Protein AF-A0A1E7EJF0-F1 (afdb_monomer)

Foldseek 3Di:
DCVQLVDDDPVRDDPVVQVLLDCLLCLPPVRVQVSVVVLLVVLVCVVPGDDDVVVVVVVCCQVVCVVVQQPPPPPPDDDDPDPDPDPPPRPNDQDLKFDSFKKAFPLQQQWAQPVVVVPPCPPPDDDPVVVVVVVVVVVDRPIDGHDDPSSVVSNVVSVVQPDPCRLVQMGGSVNVDDVVVVVCVVDVPDDQDHRPRRRRTGIHRRTNGPSGRRVSRVVSNVVSVVVVVVVLVVVLVVLLVLVVVPDPPPPPPPPPDDDDDDDDDDPPPPDSDDDDDDDDDDDDDPCSVVVVVVVVVSVVSSLVSNVVSVVVVVVVVVVVPPVDDDDDPPPPPVVVVVVVVSVVVVVVVSD

Mean predicted aligned error: 11.64 Å

Radius of gyration: 29.18 Å; Cα contacts (8 Å, |Δi|>4): 266; chains: 1; bounding box: 77×45×100 Å

Secondary structure (DSSP, 8-state):
-GGGGTPPPTTTS-HHHHHHTSTHHHHSTTTHHHHHHHHHHHHHHHHHSPPPHHHHHHHHHHHTTSSGGGGTTTTS-----------S--TT---SS--TTEEEE-GGGGEEESGGGT-----S---THHHHHHHHHGGG--EEEPPSHHHHHHHHHHHHH--GGGGT-EEETTTTSSHHHHHHTT-S-PPPPB-TTTSSSBEEESSPPTT---HHHHHHHHHHHHHHHHHHHHHHHHHHHHHHTTS-------------------------------------STTHHHHHHHHHHHHHHHHHHHHHHHHHHHHHHHHHSTTS-S----THHHHHHHHHHHHHHHHHHH-

pLDDT: mean 74.53, std 16.89, range [28.86, 96.25]

Structure (mmCIF, N/CA/C/O backbone):
data_AF-A0A1E7EJF0-F1
#
_entry.id   AF-A0A1E7EJF0-F1
#
loop_
_atom_site.group_PDB
_atom_site.id
_atom_site.type_symbol
_atom_site.label_atom_id
_atom_site.label_alt_id
_atom_site.label_comp_id
_atom_site.label_asym_id
_atom_site.label_entity_id
_atom_site.label_seq_id
_atom_site.pdbx_PDB_ins_code
_atom_site.Cartn_x
_atom_site.Cartn_y
_atom_site.Cartn_z
_atom_site.occupancy
_atom_site.B_iso_or_equiv
_atom_site.auth_seq_id
_atom_site.auth_comp_id
_atom_site.auth_asym_id
_atom_site.auth_atom_id
_atom_site.pdbx_PDB_model_num
ATOM 1 N N . MET A 1 1 ? -7.183 -13.622 5.857 1.00 72.12 1 MET A N 1
ATOM 2 C CA . MET A 1 1 ? -8.247 -13.196 4.932 1.00 72.12 1 MET A CA 1
ATOM 3 C C . MET A 1 1 ? -8.033 -13.796 3.552 1.00 72.12 1 MET A C 1
ATOM 5 O O . MET A 1 1 ? -8.558 -14.864 3.297 1.00 72.12 1 MET A O 1
ATOM 9 N N . SER A 1 2 ? -7.203 -13.209 2.684 1.00 84.06 2 SER A N 1
ATOM 10 C CA . SER A 1 2 ? -7.161 -13.597 1.262 1.00 84.06 2 SER A CA 1
ATOM 11 C C . SER A 1 2 ? -6.748 -15.051 0.972 1.00 84.06 2 SER A C 1
ATOM 13 O O . SER A 1 2 ? -7.079 -15.559 -0.094 1.00 84.06 2 SER A O 1
ATOM 15 N N . ALA A 1 3 ? -6.095 -15.741 1.914 1.00 86.12 3 ALA A N 1
ATOM 16 C CA . ALA A 1 3 ? -5.771 -17.165 1.792 1.00 86.12 3 ALA A CA 1
ATOM 17 C C . ALA A 1 3 ? -7.002 -18.060 1.571 1.00 86.12 3 ALA A C 1
ATOM 19 O O . ALA A 1 3 ? -6.953 -18.982 0.761 1.00 86.12 3 ALA A O 1
ATOM 20 N N . ASP A 1 4 ? -8.135 -17.732 2.199 1.00 86.25 4 ASP A N 1
ATOM 21 C CA . ASP A 1 4 ? -9.389 -18.484 2.044 1.00 86.25 4 ASP A CA 1
ATOM 22 C C . ASP A 1 4 ? -10.041 -18.259 0.671 1.00 86.25 4 ASP A C 1
ATOM 24 O O . ASP A 1 4 ? -10.908 -19.020 0.245 1.00 86.25 4 ASP A O 1
ATOM 28 N N . SER A 1 5 ? -9.597 -17.227 -0.052 1.00 88.62 5 SER A N 1
ATOM 29 C CA . SER A 1 5 ? -9.894 -17.020 -1.471 1.00 88.62 5 SER A CA 1
ATOM 30 C C . SER A 1 5 ? -8.924 -17.773 -2.393 1.00 88.62 5 SER A C 1
ATOM 32 O O . SER A 1 5 ? -8.866 -17.479 -3.581 1.00 88.62 5 SER A O 1
ATOM 34 N N . ALA A 1 6 ? -8.156 -18.730 -1.862 1.00 91.75 6 ALA A N 1
ATOM 35 C CA . ALA A 1 6 ? -7.106 -19.470 -2.563 1.00 91.75 6 ALA A CA 1
ATOM 36 C C . ALA A 1 6 ? -5.931 -18.607 -3.067 1.00 91.75 6 ALA A C 1
ATOM 38 O O . ALA A 1 6 ? -5.157 -19.048 -3.918 1.00 91.75 6 ALA A O 1
ATOM 39 N N . LEU A 1 7 ? -5.749 -17.394 -2.529 1.00 88.69 7 LEU A N 1
ATOM 40 C CA . LEU A 1 7 ? -4.547 -16.601 -2.788 1.00 88.69 7 LEU A CA 1
ATOM 41 C C . LEU A 1 7 ? -3.412 -17.084 -1.893 1.00 88.69 7 LEU A C 1
ATOM 43 O O . LEU A 1 7 ? -3.571 -17.200 -0.681 1.00 88.69 7 LEU A O 1
ATOM 47 N N . GLN A 1 8 ? -2.238 -17.326 -2.467 1.00 90.31 8 GLN A N 1
ATOM 48 C CA . GLN A 1 8 ? -1.077 -17.694 -1.663 1.00 90.31 8 GLN A CA 1
ATOM 49 C C . GLN A 1 8 ? -0.655 -16.508 -0.780 1.00 90.31 8 GLN A C 1
ATOM 51 O O . GLN A 1 8 ? -0.687 -15.349 -1.204 1.00 90.31 8 GLN A O 1
ATOM 56 N N . THR A 1 9 ? -0.256 -16.792 0.458 1.00 88.31 9 THR A N 1
ATOM 57 C CA . THR A 1 9 ? 0.353 -15.790 1.341 1.00 88.31 9 THR A CA 1
ATOM 58 C C . THR A 1 9 ? 1.820 -15.596 0.982 1.00 88.31 9 THR A C 1
ATOM 60 O O . THR A 1 9 ? 2.423 -16.468 0.352 1.00 88.31 9 THR A O 1
ATOM 63 N N . TYR A 1 10 ? 2.419 -14.490 1.434 1.00 88.31 10 TYR A N 1
ATOM 64 C CA . TYR A 1 10 ? 3.839 -14.194 1.222 1.00 88.31 10 TYR A CA 1
ATOM 65 C C . TYR A 1 10 ? 4.764 -15.375 1.570 1.00 88.31 10 TYR A C 1
ATOM 67 O O . TYR A 1 10 ? 5.719 -15.666 0.856 1.00 88.31 10 TYR A O 1
ATOM 75 N N . GLU A 1 11 ? 4.459 -16.092 2.650 1.00 86.62 11 GLU A N 1
ATOM 76 C CA . GLU A 1 11 ? 5.238 -17.230 3.141 1.00 86.62 11 GLU A CA 1
ATOM 77 C C . GLU A 1 11 ? 5.169 -18.449 2.219 1.00 86.62 11 GLU A C 1
ATOM 79 O O . GLU A 1 11 ? 6.121 -19.223 2.149 1.00 86.62 11 GLU A O 1
ATOM 84 N N . THR A 1 12 ? 4.038 -18.621 1.538 1.00 91.06 12 THR A N 1
ATOM 85 C CA . THR A 1 12 ? 3.765 -19.757 0.642 1.00 91.06 12 THR A CA 1
ATOM 86 C C . THR A 1 12 ? 4.050 -19.444 -0.826 1.00 91.06 12 THR A C 1
ATOM 88 O O . THR A 1 12 ? 4.007 -20.338 -1.670 1.00 91.06 12 THR A O 1
ATOM 91 N N . MET A 1 13 ? 4.329 -18.177 -1.135 1.00 92.81 13 MET A N 1
ATOM 92 C CA . MET A 1 13 ? 4.691 -17.720 -2.467 1.00 92.81 13 MET A CA 1
ATOM 93 C C . MET A 1 13 ? 6.097 -18.191 -2.861 1.00 92.81 13 MET A C 1
ATOM 95 O O . MET A 1 13 ? 6.963 -18.450 -2.022 1.00 92.81 13 MET A O 1
ATOM 99 N N . SER A 1 14 ? 6.320 -18.294 -4.171 1.00 96.06 14 SER A N 1
ATOM 100 C CA . SER A 1 14 ? 7.607 -18.709 -4.740 1.00 96.06 14 SER A CA 1
ATOM 101 C C . SER A 1 14 ? 8.751 -17.747 -4.392 1.00 96.06 14 SER A C 1
ATOM 103 O O . SER A 1 14 ? 8.527 -16.573 -4.102 1.00 96.06 14 SER A O 1
ATOM 105 N N . GLU A 1 15 ? 10.000 -18.211 -4.492 1.00 96.25 15 GLU A N 1
ATOM 106 C CA . GLU A 1 15 ? 11.167 -17.337 -4.291 1.00 96.25 15 GLU A CA 1
ATOM 107 C C . GLU A 1 15 ? 11.206 -16.192 -5.312 1.00 96.25 15 GLU A C 1
ATOM 109 O O . GLU A 1 15 ? 11.519 -15.056 -4.961 1.00 96.25 15 GLU A O 1
ATOM 114 N N . LYS A 1 16 ? 10.732 -16.458 -6.539 1.00 96.00 16 LYS A N 1
ATOM 115 C CA . LYS A 1 16 ? 10.530 -15.435 -7.569 1.00 96.00 16 LYS A CA 1
ATOM 116 C C . LYS A 1 16 ? 9.646 -14.294 -7.064 1.00 96.00 16 LYS A C 1
ATOM 118 O O . LYS A 1 16 ? 9.985 -13.137 -7.260 1.00 96.00 16 LYS A O 1
ATOM 123 N N . TYR A 1 17 ? 8.552 -14.587 -6.359 1.00 95.44 17 TYR A N 1
ATOM 124 C CA . TYR A 1 17 ? 7.707 -13.535 -5.787 1.00 95.44 17 TYR A CA 1
ATOM 125 C C . TYR A 1 17 ? 8.497 -12.636 -4.827 1.00 95.44 17 TYR A C 1
ATOM 127 O O . TYR A 1 17 ? 8.413 -11.414 -4.913 1.00 95.44 17 TYR A O 1
ATOM 135 N N . LYS A 1 18 ? 9.306 -13.227 -3.943 1.00 94.31 18 LYS A N 1
ATOM 136 C CA . LYS A 1 18 ? 10.085 -12.474 -2.949 1.00 94.31 18 LYS A CA 1
ATOM 137 C C . LYS A 1 18 ? 11.143 -11.590 -3.601 1.00 94.31 18 LYS A C 1
ATOM 139 O O . LYS A 1 18 ? 11.300 -10.439 -3.202 1.00 94.31 18 LYS A O 1
ATOM 144 N N . GLU A 1 19 ? 11.814 -12.095 -4.633 1.00 95.56 19 GLU A N 1
ATOM 145 C CA . GLU A 1 19 ? 12.754 -11.304 -5.432 1.00 95.56 19 GLU A CA 1
ATOM 146 C C . GLU A 1 19 ? 12.065 -10.100 -6.094 1.00 95.56 19 GLU A C 1
ATOM 148 O O . GLU A 1 19 ? 12.622 -9.003 -6.129 1.00 95.56 19 GLU A O 1
ATOM 153 N N . TYR A 1 20 ? 10.834 -10.285 -6.572 1.00 95.94 20 TYR A N 1
ATOM 154 C CA . TYR A 1 20 ? 10.055 -9.272 -7.290 1.00 95.94 20 TYR A CA 1
ATOM 155 C C . TYR A 1 20 ? 9.316 -8.314 -6.353 1.00 95.94 20 TYR A C 1
ATOM 157 O O . TYR A 1 20 ? 8.818 -7.274 -6.784 1.00 95.94 20 TYR A O 1
ATOM 165 N N . CYS A 1 21 ? 9.328 -8.597 -5.052 1.00 95.44 21 CYS A N 1
ATOM 166 C CA . CYS A 1 21 ? 9.004 -7.629 -4.017 1.00 95.44 21 CYS A CA 1
ATOM 167 C C . CYS A 1 21 ? 10.136 -6.627 -3.754 1.00 95.44 21 CYS A C 1
ATOM 169 O O . CYS A 1 21 ? 10.043 -5.883 -2.788 1.00 95.44 21 CYS A O 1
ATOM 171 N N . ASN A 1 22 ? 11.190 -6.565 -4.573 1.00 94.00 22 ASN A N 1
ATOM 172 C CA . ASN A 1 22 ? 12.261 -5.578 -4.453 1.00 94.00 22 ASN A CA 1
ATOM 173 C C . ASN A 1 22 ? 12.259 -4.623 -5.667 1.00 94.00 22 ASN A C 1
ATOM 175 O O . ASN A 1 22 ? 12.409 -5.089 -6.800 1.00 94.00 22 ASN A O 1
ATOM 179 N N . PRO A 1 23 ? 12.164 -3.290 -5.475 1.00 92.81 23 PRO A N 1
ATOM 180 C CA . PRO A 1 23 ? 12.155 -2.329 -6.579 1.00 92.81 23 PRO A CA 1
ATOM 181 C C . PRO A 1 23 ? 13.451 -2.340 -7.404 1.00 92.81 23 PRO A C 1
ATOM 183 O O . PRO A 1 23 ? 13.455 -1.848 -8.528 1.00 92.81 23 PRO A O 1
ATOM 186 N N . MET A 1 24 ? 14.541 -2.933 -6.904 1.00 92.75 24 MET A N 1
ATOM 187 C CA . MET A 1 24 ? 15.778 -3.116 -7.672 1.00 92.75 24 MET A CA 1
ATOM 188 C C . MET A 1 24 ? 15.566 -3.905 -8.968 1.00 92.75 24 MET A C 1
ATOM 190 O O . MET A 1 24 ? 16.221 -3.597 -9.964 1.00 92.75 24 MET A O 1
ATOM 194 N N . LYS A 1 25 ? 14.627 -4.861 -8.984 1.00 95.00 25 LYS A N 1
ATOM 195 C CA . LYS A 1 25 ? 14.283 -5.646 -10.183 1.00 95.00 25 LYS A CA 1
ATOM 196 C C . LYS A 1 25 ? 13.687 -4.794 -11.305 1.00 95.00 25 LYS A C 1
ATOM 198 O O . LYS A 1 25 ? 13.864 -5.101 -12.475 1.00 95.00 25 LYS A O 1
ATOM 203 N N . LEU A 1 26 ? 13.050 -3.674 -10.964 1.00 94.31 26 LEU A N 1
ATOM 204 C CA . LEU A 1 26 ? 12.553 -2.710 -11.946 1.00 94.31 26 LEU A CA 1
ATOM 205 C C . LEU A 1 26 ? 13.672 -1.831 -12.532 1.00 94.31 26 LEU A C 1
ATOM 207 O O . LEU A 1 26 ? 13.522 -1.246 -13.599 1.00 94.31 26 LEU A O 1
ATOM 211 N N . ILE A 1 27 ? 14.797 -1.678 -11.840 1.00 91.88 27 ILE A N 1
ATOM 212 C CA . ILE A 1 27 ? 15.855 -0.751 -12.267 1.00 91.88 27 ILE A CA 1
ATOM 213 C C . ILE A 1 27 ? 16.784 -1.412 -13.288 1.00 91.88 27 ILE A C 1
ATOM 215 O O . ILE A 1 27 ? 17.300 -0.732 -14.177 1.00 91.88 27 ILE A O 1
ATOM 219 N N . GLY A 1 28 ? 16.964 -2.733 -13.201 1.00 89.12 28 GLY A N 1
ATOM 220 C CA . GLY A 1 28 ? 17.696 -3.513 -14.196 1.00 89.12 28 GLY A CA 1
ATOM 221 C C . GLY A 1 28 ? 16.998 -3.466 -15.555 1.00 89.12 28 GLY A C 1
ATOM 222 O O . GLY A 1 28 ? 15.872 -3.929 -15.683 1.00 89.12 28 GLY A O 1
ATOM 223 N N . VAL A 1 29 ? 17.660 -2.911 -16.577 1.00 84.69 29 VAL A N 1
ATOM 224 C CA . VAL A 1 29 ? 17.089 -2.766 -17.934 1.00 84.69 29 VAL A CA 1
ATOM 225 C C . VAL A 1 29 ? 16.642 -4.116 -18.499 1.00 84.69 29 VAL A C 1
ATOM 227 O O . VAL A 1 29 ? 15.570 -4.201 -19.087 1.00 84.69 29 VAL A O 1
ATOM 230 N N . ASP A 1 30 ? 17.418 -5.168 -18.244 1.00 88.94 30 ASP A N 1
ATOM 231 C CA . ASP A 1 30 ? 17.148 -6.511 -18.763 1.00 88.94 30 ASP A CA 1
ATOM 232 C C . ASP A 1 30 ? 15.995 -7.222 -18.024 1.00 88.94 30 ASP A C 1
ATOM 234 O O . ASP A 1 30 ? 15.362 -8.113 -18.584 1.00 88.94 30 ASP A O 1
ATOM 238 N N . GLU A 1 31 ? 15.682 -6.810 -16.788 1.00 92.75 31 GLU A N 1
ATOM 239 C CA . GLU A 1 31 ? 14.660 -7.436 -15.928 1.00 92.75 31 GLU A CA 1
ATOM 240 C C . GLU A 1 31 ? 13.340 -6.641 -15.878 1.00 92.75 31 GLU A C 1
ATOM 242 O O . GLU A 1 31 ? 12.321 -7.168 -15.434 1.00 92.75 31 GLU A O 1
ATOM 247 N N . GLN A 1 32 ? 13.322 -5.391 -16.364 1.00 93.25 32 GLN A N 1
ATOM 248 C CA . GLN A 1 32 ? 12.161 -4.483 -16.309 1.00 93.25 32 GLN A CA 1
ATOM 249 C C . GLN A 1 32 ? 10.874 -5.115 -16.815 1.00 93.25 32 GLN A C 1
ATOM 251 O O . GLN A 1 32 ? 9.811 -4.982 -16.209 1.00 93.25 32 GLN A O 1
ATOM 256 N N . LYS A 1 33 ? 10.990 -5.794 -17.947 1.00 92.62 33 LYS A N 1
ATOM 257 C CA . LYS A 1 33 ? 9.864 -6.426 -18.602 1.00 92.62 33 LYS A CA 1
ATOM 258 C C . LYS A 1 33 ? 9.346 -7.612 -17.796 1.00 92.62 33 LYS A C 1
ATOM 260 O O . LYS A 1 33 ? 8.158 -7.679 -17.510 1.00 92.62 33 LYS A O 1
ATOM 265 N N . GLU A 1 34 ? 10.239 -8.518 -17.400 1.00 94.62 34 GLU A N 1
ATOM 266 C CA . GLU A 1 34 ? 9.864 -9.686 -16.601 1.00 94.62 34 GLU A CA 1
ATOM 267 C C . GLU A 1 34 ? 9.202 -9.247 -15.288 1.00 94.62 34 GLU A C 1
ATOM 269 O O . GLU A 1 34 ? 8.202 -9.827 -14.866 1.00 94.62 34 GLU A O 1
ATOM 274 N N . PHE A 1 35 ? 9.714 -8.170 -14.684 1.00 95.62 35 PHE A N 1
ATOM 275 C CA . PHE A 1 35 ? 9.136 -7.531 -13.507 1.00 95.62 35 PHE A CA 1
ATOM 276 C C . PHE A 1 35 ? 7.705 -7.037 -13.733 1.00 95.62 35 PHE A C 1
ATOM 278 O O . PHE A 1 35 ? 6.829 -7.315 -12.911 1.00 95.62 35 PHE A O 1
ATOM 285 N N . GLN A 1 36 ? 7.453 -6.312 -14.823 1.00 94.19 36 GLN A N 1
ATOM 286 C CA . GLN A 1 36 ? 6.116 -5.806 -15.139 1.00 94.19 36 GLN A CA 1
ATOM 287 C C . GLN A 1 36 ? 5.133 -6.931 -15.457 1.00 94.19 36 GLN A C 1
ATOM 289 O O . GLN A 1 36 ? 4.039 -6.935 -14.893 1.00 94.19 36 GLN A O 1
ATOM 294 N N . ASP A 1 37 ? 5.541 -7.903 -16.274 1.00 93.38 37 ASP A N 1
ATOM 295 C CA . ASP A 1 37 ? 4.717 -9.065 -16.619 1.00 93.38 37 ASP A CA 1
ATOM 296 C C . ASP A 1 37 ? 4.304 -9.830 -15.360 1.00 93.38 37 ASP A C 1
ATOM 298 O O . ASP A 1 37 ? 3.125 -10.113 -15.153 1.00 93.38 37 ASP A O 1
ATOM 302 N N . PHE A 1 38 ? 5.264 -10.094 -14.468 1.00 95.31 38 PHE A N 1
ATOM 303 C CA . PHE A 1 38 ? 5.005 -10.770 -13.201 1.00 95.31 38 PHE A CA 1
ATOM 304 C C . PHE A 1 38 ? 3.935 -10.049 -12.373 1.00 95.31 38 PHE A C 1
ATOM 306 O O . PHE A 1 38 ? 2.990 -10.674 -11.886 1.00 95.31 38 PHE A O 1
ATOM 313 N N . TRP A 1 39 ? 4.073 -8.731 -12.205 1.00 95.31 39 TRP A N 1
ATOM 314 C CA . TRP A 1 39 ? 3.132 -7.949 -11.405 1.00 95.31 39 TRP A CA 1
ATOM 315 C C . TRP A 1 39 ? 1.773 -7.783 -12.082 1.00 95.31 39 TRP A C 1
ATOM 317 O O . TRP A 1 39 ? 0.761 -7.696 -11.387 1.00 95.31 39 TRP A O 1
ATOM 327 N N . TYR A 1 40 ? 1.726 -7.777 -13.411 1.00 92.88 40 TYR A N 1
ATOM 328 C CA . TYR A 1 40 ? 0.475 -7.757 -14.157 1.00 92.88 40 TYR A CA 1
ATOM 329 C C . TYR A 1 40 ? -0.283 -9.064 -14.009 1.00 92.88 40 TYR A C 1
ATOM 331 O O . TYR A 1 40 ? -1.445 -9.043 -13.610 1.00 92.88 40 TYR A O 1
ATOM 339 N N . ASP A 1 41 ? 0.381 -10.196 -14.239 1.00 92.38 41 ASP A N 1
ATOM 340 C CA . ASP A 1 41 ? -0.214 -11.516 -14.043 1.00 92.38 41 ASP A CA 1
ATOM 341 C C . ASP A 1 41 ? -0.714 -11.664 -12.604 1.00 92.38 41 ASP A C 1
ATOM 343 O O . ASP A 1 41 ? -1.829 -12.136 -12.365 1.00 92.38 41 ASP A O 1
ATOM 347 N N . PHE A 1 42 ? 0.071 -11.187 -11.632 1.00 93.62 42 PHE A N 1
ATOM 348 C CA . PHE A 1 42 ? -0.341 -11.145 -10.235 1.00 93.62 42 PHE A CA 1
ATOM 349 C C . PHE A 1 42 ? -1.604 -10.298 -10.026 1.00 93.62 42 PHE A C 1
ATOM 351 O O . PHE A 1 42 ? -2.548 -10.759 -9.382 1.00 93.62 42 PHE A O 1
ATOM 358 N N . ALA A 1 43 ? -1.656 -9.083 -10.572 1.00 91.44 43 ALA A N 1
ATOM 359 C CA . ALA A 1 43 ? -2.791 -8.178 -10.420 1.00 91.44 43 ALA A CA 1
ATOM 360 C C . ALA A 1 43 ? -4.062 -8.694 -11.116 1.00 91.44 43 ALA A C 1
ATOM 362 O O . ALA A 1 43 ? -5.158 -8.596 -10.554 1.00 91.44 43 ALA A O 1
ATOM 363 N N . VAL A 1 44 ? -3.925 -9.299 -12.299 1.00 90.00 44 VAL A N 1
ATOM 364 C CA . VAL A 1 44 ? -5.016 -9.965 -13.025 1.00 90.00 44 VAL A CA 1
ATOM 365 C C . VAL A 1 44 ? -5.545 -11.144 -12.211 1.00 90.00 44 VAL A C 1
ATOM 367 O O . VAL A 1 44 ? -6.750 -11.225 -11.962 1.00 90.00 44 VAL A O 1
ATOM 370 N N . ASN A 1 45 ? -4.662 -12.025 -11.732 1.00 91.25 45 ASN A N 1
ATOM 371 C CA . ASN A 1 45 ? -5.046 -13.165 -10.897 1.00 91.25 45 ASN A CA 1
ATOM 372 C C . ASN A 1 45 ? -5.741 -12.709 -9.612 1.00 91.25 45 ASN A C 1
ATOM 374 O O . ASN A 1 45 ? -6.794 -13.239 -9.254 1.00 91.25 45 ASN A O 1
ATOM 378 N N . TYR A 1 46 ? -5.198 -11.688 -8.947 1.00 90.56 46 TYR A N 1
ATOM 379 C CA . TYR A 1 46 ? -5.793 -11.108 -7.747 1.00 90.56 46 TYR A CA 1
ATOM 380 C C . TYR A 1 46 ? -7.195 -10.554 -8.020 1.00 90.56 46 TYR A C 1
ATOM 382 O O . TYR A 1 46 ? -8.119 -10.793 -7.248 1.00 90.56 46 TYR A O 1
ATOM 390 N N . THR A 1 47 ? -7.376 -9.852 -9.137 1.00 88.25 47 THR A N 1
ATOM 391 C CA . THR A 1 47 ? -8.655 -9.228 -9.499 1.00 88.25 47 THR A CA 1
ATOM 392 C C . THR A 1 47 ? -9.723 -10.242 -9.887 1.00 88.25 47 THR A C 1
ATOM 394 O O . THR A 1 47 ? -10.889 -10.068 -9.536 1.00 88.25 47 THR A O 1
ATOM 397 N N . ASN A 1 48 ? -9.326 -11.322 -10.557 1.00 90.06 48 ASN A N 1
ATOM 398 C CA . ASN A 1 48 ? -10.224 -12.410 -10.944 1.00 90.06 48 ASN A CA 1
ATOM 399 C C . ASN A 1 48 ? -10.551 -13.358 -9.784 1.00 90.06 48 ASN A C 1
ATOM 401 O O . ASN A 1 48 ? -11.429 -14.215 -9.905 1.00 90.06 48 ASN A O 1
ATOM 405 N N . THR A 1 49 ? -9.848 -13.233 -8.658 1.00 92.88 49 THR A N 1
ATOM 406 C CA . THR A 1 49 ? -10.067 -14.103 -7.512 1.00 92.88 49 THR A CA 1
ATOM 407 C C . THR A 1 49 ? -11.370 -13.756 -6.800 1.00 92.88 49 THR A C 1
ATOM 409 O O . THR A 1 49 ? -11.601 -12.626 -6.368 1.00 92.88 49 THR A O 1
ATOM 412 N N . LYS A 1 50 ? -12.226 -14.767 -6.628 1.00 93.25 50 LYS A N 1
ATOM 413 C CA . LYS A 1 50 ? -13.499 -14.615 -5.928 1.00 93.25 50 LYS A CA 1
ATOM 414 C C . LYS A 1 50 ? -13.266 -14.355 -4.427 1.00 93.25 50 LYS A C 1
ATOM 416 O O . LYS A 1 50 ? -12.570 -15.141 -3.774 1.00 93.25 50 LYS A O 1
ATOM 421 N N . PRO A 1 51 ? -13.879 -13.313 -3.838 1.00 90.62 51 PRO A N 1
ATOM 422 C CA . PRO A 1 51 ? -13.831 -13.115 -2.394 1.00 90.62 51 PRO A CA 1
ATOM 423 C C . PRO A 1 51 ? -14.498 -14.294 -1.666 1.00 90.62 51 PRO A C 1
ATOM 425 O O . PRO A 1 51 ? -15.521 -14.818 -2.109 1.00 90.62 51 PRO A O 1
ATOM 428 N N . HIS A 1 52 ? -13.904 -14.727 -0.554 1.00 90.56 52 HIS A N 1
ATOM 429 C CA . HIS A 1 52 ? -14.477 -15.751 0.320 1.00 90.56 52 HIS A CA 1
ATOM 430 C C . HIS A 1 52 ? -15.545 -15.153 1.253 1.00 90.56 52 HIS A C 1
ATOM 432 O O . HIS A 1 52 ? -15.658 -13.934 1.400 1.00 90.56 52 HIS A O 1
ATOM 438 N N . GLN A 1 53 ? -16.290 -16.019 1.946 1.00 91.31 53 GLN A N 1
ATOM 439 C CA . GLN A 1 53 ? -17.424 -15.644 2.804 1.00 91.31 53 GLN A CA 1
ATOM 440 C C . GLN A 1 53 ? -17.082 -14.609 3.896 1.00 91.31 53 GLN A C 1
ATOM 442 O O . GLN A 1 53 ? -17.953 -13.855 4.326 1.00 91.31 53 GLN A O 1
ATOM 447 N N . GLY A 1 54 ? -15.823 -14.534 4.341 1.00 86.19 54 GLY A N 1
ATOM 448 C CA . GLY A 1 54 ? -15.390 -13.544 5.331 1.00 86.19 54 GLY A CA 1
ATOM 449 C C . GLY A 1 54 ? -15.597 -12.106 4.848 1.00 86.19 54 GLY A C 1
ATOM 450 O O . GLY A 1 54 ? -16.085 -11.270 5.605 1.00 86.19 54 GLY A O 1
ATOM 451 N N . TYR A 1 55 ? -15.335 -11.828 3.568 1.00 84.81 55 TYR A N 1
ATOM 452 C CA . TYR A 1 55 ? -15.589 -10.508 2.983 1.00 84.81 55 TYR A CA 1
ATOM 453 C C . TYR A 1 55 ? -17.086 -10.168 2.939 1.00 84.81 55 TYR A C 1
ATOM 455 O O . TYR A 1 55 ? -17.458 -9.021 3.185 1.00 84.81 55 TYR A O 1
ATOM 463 N N . ASP A 1 56 ? -17.963 -11.151 2.708 1.00 86.12 56 ASP A N 1
ATOM 464 C CA . ASP A 1 56 ? -19.416 -10.940 2.748 1.00 86.12 56 ASP A CA 1
ATOM 465 C C . ASP A 1 56 ? -19.895 -10.577 4.156 1.00 86.12 56 ASP A C 1
ATOM 467 O O . ASP A 1 56 ? -20.792 -9.748 4.318 1.00 86.12 56 ASP A O 1
ATOM 471 N N . ILE A 1 57 ? -19.300 -11.171 5.194 1.00 86.00 57 ILE A N 1
ATOM 472 C CA . ILE A 1 57 ? -19.609 -10.844 6.592 1.00 86.00 57 ILE A CA 1
ATOM 473 C C . ILE A 1 57 ? -19.228 -9.391 6.890 1.00 86.00 57 ILE A C 1
ATOM 475 O O . ILE A 1 57 ? -20.070 -8.644 7.395 1.00 86.00 57 ILE A O 1
ATOM 479 N N . LEU A 1 58 ? -18.017 -8.969 6.511 1.00 81.38 58 LEU A N 1
ATOM 480 C CA . LEU A 1 58 ? -17.562 -7.584 6.683 1.00 81.38 58 LEU A CA 1
ATOM 481 C C . LEU A 1 58 ? -18.467 -6.604 5.936 1.00 81.38 58 LEU A C 1
ATOM 483 O O . LEU A 1 58 ? -18.976 -5.651 6.527 1.00 81.38 58 LEU A O 1
ATOM 487 N N . ASN A 1 59 ? -18.772 -6.896 4.670 1.00 81.12 59 ASN A N 1
ATOM 488 C CA . ASN A 1 59 ? -19.703 -6.100 3.877 1.00 81.12 59 ASN A CA 1
ATOM 489 C C . ASN A 1 59 ? -21.073 -6.004 4.556 1.00 81.12 59 ASN A C 1
ATOM 491 O O . ASN A 1 59 ? -21.630 -4.911 4.668 1.00 81.12 59 ASN A O 1
ATOM 495 N N . ASN A 1 60 ? -21.616 -7.113 5.056 1.00 83.94 60 ASN A N 1
ATOM 496 C CA . ASN A 1 60 ? -22.890 -7.121 5.770 1.00 83.94 60 ASN A CA 1
ATOM 497 C C . ASN A 1 60 ? -22.849 -6.279 7.053 1.00 83.94 60 ASN A C 1
ATOM 499 O O . ASN A 1 60 ? -23.831 -5.601 7.367 1.00 83.94 60 ASN A O 1
ATOM 503 N N . TRP A 1 61 ? -21.747 -6.303 7.802 1.00 82.69 61 TRP A N 1
ATOM 504 C CA . TRP A 1 61 ? -21.589 -5.511 9.024 1.00 82.69 61 TRP A CA 1
ATOM 505 C C . TRP A 1 61 ? -21.517 -4.009 8.740 1.00 82.69 61 TRP A C 1
ATOM 507 O O . TRP A 1 61 ? -22.187 -3.232 9.433 1.00 82.69 61 TRP A O 1
ATOM 517 N N . CYS A 1 62 ? -20.822 -3.610 7.674 1.00 78.12 62 CYS A N 1
ATOM 518 C CA . CYS A 1 62 ? -20.791 -2.225 7.207 1.00 78.12 62 CYS A CA 1
ATOM 519 C C . CYS A 1 62 ? -22.178 -1.766 6.720 1.00 78.12 62 CYS A C 1
ATOM 521 O O . CYS A 1 62 ? -22.740 -0.801 7.246 1.00 78.12 62 CYS A O 1
ATOM 523 N N . HIS A 1 63 ? -22.798 -2.495 5.782 1.00 79.38 63 HIS A N 1
ATOM 524 C CA . HIS A 1 63 ? -24.064 -2.086 5.152 1.00 79.38 63 HIS A CA 1
ATOM 525 C C . HIS A 1 63 ? -25.249 -2.068 6.122 1.00 79.38 63 HIS A C 1
ATOM 527 O O . HIS A 1 63 ? -26.101 -1.184 6.036 1.00 79.38 63 HIS A O 1
ATOM 533 N N . ARG A 1 64 ? -25.302 -2.988 7.094 1.00 78.88 64 ARG A N 1
ATOM 534 C CA . ARG A 1 64 ? -26.381 -3.020 8.100 1.00 78.88 64 ARG A CA 1
ATOM 535 C C . ARG A 1 64 ? -26.230 -1.959 9.194 1.00 78.88 64 ARG A C 1
ATOM 537 O O . ARG A 1 64 ? -26.960 -2.021 10.181 1.00 78.88 64 ARG A O 1
ATOM 544 N N . LYS A 1 65 ? -25.287 -1.014 9.056 1.00 71.62 65 LYS A N 1
ATOM 545 C CA . LYS A 1 65 ? -24.956 0.002 10.075 1.00 71.62 65 LYS A CA 1
ATOM 546 C C . LYS A 1 65 ? -24.625 -0.615 11.441 1.00 71.62 65 LYS A C 1
ATOM 548 O O . LYS A 1 65 ? -24.767 0.051 12.464 1.00 71.62 65 LYS A O 1
ATOM 553 N N . LYS A 1 66 ? -24.202 -1.887 11.474 1.00 70.38 66 LYS A N 1
ATOM 554 C CA . LYS A 1 66 ? -23.716 -2.515 12.711 1.00 70.38 66 LYS A CA 1
ATOM 555 C C . LYS A 1 66 ? -22.378 -1.901 13.106 1.00 70.38 66 LYS A C 1
ATOM 557 O O . LYS A 1 66 ? -22.150 -1.644 14.278 1.00 70.38 66 LYS A O 1
ATOM 562 N N . LEU A 1 67 ? -21.567 -1.563 12.107 1.00 67.81 67 LEU A N 1
ATOM 563 C CA . LEU A 1 67 ? -20.368 -0.750 12.253 1.00 67.81 67 LEU A CA 1
ATOM 564 C C . LEU A 1 67 ? -20.719 0.690 11.866 1.00 67.81 67 LEU A C 1
ATOM 566 O O . LEU A 1 67 ? -20.485 1.120 10.740 1.00 67.81 67 LEU A O 1
ATOM 570 N N . LYS A 1 68 ? -21.373 1.419 12.783 1.00 64.69 68 LYS A N 1
ATOM 571 C CA . LYS A 1 68 ? -21.894 2.781 12.534 1.00 64.69 68 LYS A CA 1
ATOM 572 C C . LYS A 1 68 ? -20.813 3.750 12.042 1.00 64.69 68 LYS A C 1
ATOM 574 O O . LYS A 1 68 ? -21.107 4.586 11.196 1.00 64.69 68 LYS A O 1
ATOM 579 N N . ARG A 1 69 ? -19.579 3.593 12.536 1.00 61.41 69 ARG A N 1
ATOM 580 C CA . ARG A 1 69 ? -18.415 4.397 12.137 1.00 61.41 69 ARG A CA 1
ATOM 581 C C . ARG A 1 69 ? -17.872 4.055 10.749 1.00 61.41 69 ARG A C 1
ATOM 583 O O . ARG A 1 69 ? -17.310 4.931 10.121 1.00 61.41 69 ARG A O 1
ATOM 590 N N . LEU A 1 70 ? -18.122 2.845 10.238 1.00 58.31 70 LEU A N 1
ATOM 591 C CA . LEU A 1 70 ? -17.704 2.437 8.887 1.00 58.31 70 LEU A CA 1
ATOM 592 C C . LEU A 1 70 ? -18.685 2.823 7.773 1.00 58.31 70 LEU A C 1
ATOM 594 O O . LEU A 1 70 ? -18.529 2.418 6.622 1.00 58.31 70 LEU A O 1
ATOM 598 N N . ASN A 1 71 ? -19.772 3.505 8.126 1.00 54.00 71 ASN A N 1
ATOM 599 C CA . ASN A 1 71 ? -20.845 3.836 7.195 1.00 54.00 71 ASN A CA 1
ATOM 600 C C . ASN A 1 71 ? -21.125 5.347 7.172 1.00 54.00 71 ASN A C 1
ATOM 602 O O . ASN A 1 71 ? -22.149 5.774 6.635 1.00 54.00 71 ASN A O 1
ATOM 606 N N . SER A 1 72 ? -20.272 6.157 7.810 1.00 50.06 72 SER A N 1
ATOM 607 C CA . SER A 1 72 ? -20.667 7.500 8.240 1.00 50.06 72 SER A CA 1
ATOM 608 C C . SER A 1 72 ? -20.493 8.585 7.176 1.00 50.06 72 SER A C 1
ATOM 610 O O . SER A 1 72 ? -21.049 9.663 7.365 1.00 50.06 72 SER A O 1
ATOM 612 N N . ASN A 1 73 ? -19.831 8.327 6.039 1.00 49.03 73 ASN A N 1
ATOM 613 C CA . ASN A 1 73 ? -19.560 9.386 5.049 1.00 49.03 73 ASN A CA 1
ATOM 614 C C . ASN A 1 73 ? -20.031 9.148 3.604 1.00 49.03 73 ASN A C 1
ATOM 616 O O . ASN A 1 73 ? -19.659 9.883 2.690 1.00 49.03 73 ASN A O 1
ATOM 620 N N . ARG A 1 74 ? -20.944 8.202 3.355 1.00 52.91 74 ARG A N 1
ATOM 621 C CA . ARG A 1 74 ? -21.477 7.948 1.995 1.00 52.91 74 ARG A CA 1
ATOM 622 C C . ARG A 1 74 ? -22.587 8.902 1.513 1.00 52.91 74 ARG A C 1
ATOM 624 O O . ARG A 1 74 ? -23.300 8.570 0.571 1.00 52.91 74 ARG A O 1
ATOM 631 N N . ASN A 1 75 ? -22.733 10.103 2.078 1.00 48.28 75 ASN A N 1
ATOM 632 C CA . ASN A 1 75 ? -23.717 11.078 1.571 1.00 48.28 75 ASN A CA 1
ATOM 633 C C . ASN A 1 75 ? -23.342 11.716 0.214 1.00 48.28 75 ASN A C 1
ATOM 635 O O . ASN A 1 75 ? -24.125 12.491 -0.341 1.00 48.28 75 ASN A O 1
ATOM 639 N N . SER A 1 76 ? -22.207 11.344 -0.379 1.00 48.72 76 SER A N 1
ATOM 640 C CA . SER A 1 76 ? -21.883 11.658 -1.772 1.00 48.72 76 SER A CA 1
ATOM 641 C C . SER A 1 76 ? -22.666 10.738 -2.715 1.00 48.72 76 SER A C 1
ATOM 643 O O . SER A 1 76 ? -22.309 9.581 -2.929 1.00 48.72 76 SER A O 1
ATO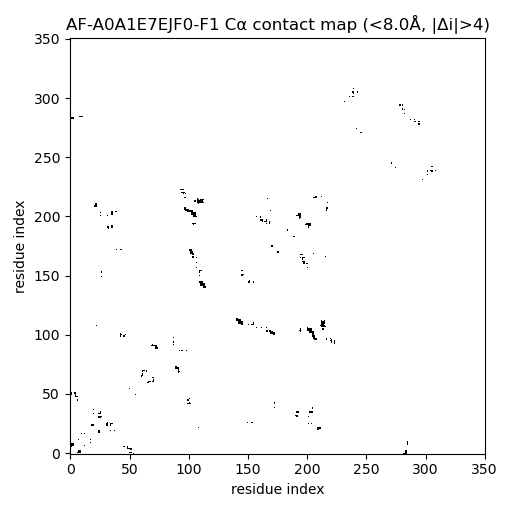M 645 N N . LYS A 1 77 ? -23.763 11.257 -3.275 1.00 39.38 77 LYS A N 1
ATOM 646 C CA . LYS A 1 77 ? -24.581 10.615 -4.317 1.00 39.38 77 LYS A CA 1
ATOM 647 C C . LYS A 1 77 ? -23.722 10.249 -5.538 1.00 39.38 77 LYS A C 1
ATOM 649 O O . LYS A 1 77 ? -23.547 11.077 -6.425 1.00 39.38 77 LYS A O 1
ATOM 654 N N . SER A 1 78 ? -23.231 9.015 -5.618 1.00 40.19 78 SER A N 1
ATOM 655 C CA . SER A 1 78 ? -22.727 8.439 -6.868 1.00 40.19 78 SER A CA 1
ATOM 656 C C . SER A 1 78 ? -23.626 7.273 -7.272 1.00 40.19 78 SER A C 1
ATOM 658 O O . SER A 1 78 ? -23.635 6.217 -6.642 1.00 40.19 78 SER A O 1
ATOM 660 N N . ASN A 1 79 ? -24.444 7.502 -8.300 1.00 35.44 79 ASN A N 1
ATOM 661 C CA . ASN A 1 79 ? -25.317 6.501 -8.903 1.00 35.44 79 ASN A CA 1
ATOM 662 C C . ASN A 1 79 ? -24.505 5.663 -9.895 1.00 35.44 79 ASN A C 1
ATOM 664 O O . ASN A 1 79 ? -24.504 5.973 -11.082 1.00 35.44 79 ASN A O 1
ATOM 668 N N . THR A 1 80 ? -23.841 4.600 -9.438 1.00 31.86 80 THR A N 1
ATOM 669 C CA . THR A 1 80 ? -23.389 3.545 -10.359 1.00 31.86 80 THR A CA 1
ATOM 670 C C . THR A 1 80 ? -23.501 2.179 -9.693 1.00 31.86 80 THR A C 1
ATOM 672 O O . THR A 1 80 ? -22.761 1.847 -8.770 1.00 31.86 80 THR A O 1
ATOM 675 N N . THR A 1 81 ? -24.485 1.398 -10.136 1.00 29.39 81 THR A N 1
ATOM 676 C CA . THR A 1 81 ? -24.728 0.016 -9.715 1.00 29.39 81 THR A CA 1
ATOM 677 C C . THR A 1 81 ? -23.858 -0.908 -10.559 1.00 29.39 81 THR A C 1
ATOM 679 O O . THR A 1 81 ? -24.331 -1.533 -11.501 1.00 29.39 81 THR A O 1
ATOM 682 N N . THR A 1 82 ? -22.575 -0.981 -10.229 1.00 28.86 82 THR A N 1
ATOM 683 C CA . THR A 1 82 ? -21.694 -2.041 -10.724 1.00 28.86 82 THR A CA 1
ATOM 684 C C . THR A 1 82 ? -21.263 -2.850 -9.517 1.00 28.86 82 THR A C 1
ATOM 686 O O . THR A 1 82 ? -21.009 -2.285 -8.457 1.00 28.86 82 THR A O 1
ATOM 689 N N . THR A 1 83 ? -21.235 -4.171 -9.658 1.00 31.86 83 THR A N 1
ATOM 690 C CA . THR A 1 83 ? -20.759 -5.144 -8.671 1.00 31.86 83 THR A CA 1
ATOM 691 C C . THR A 1 83 ? -19.275 -4.883 -8.390 1.00 31.86 83 THR A C 1
ATOM 693 O O . THR A 1 83 ? -18.393 -5.543 -8.929 1.00 31.86 83 THR A O 1
ATOM 696 N N . THR A 1 84 ? -18.980 -3.837 -7.625 1.00 32.44 84 THR A N 1
ATOM 697 C CA . THR A 1 84 ? -17.625 -3.383 -7.356 1.00 32.44 84 THR A CA 1
ATOM 698 C C . THR A 1 84 ? -17.021 -4.294 -6.302 1.00 32.44 84 THR A C 1
ATOM 700 O O . THR A 1 84 ? -17.392 -4.277 -5.129 1.00 32.44 84 THR A O 1
ATOM 703 N N . THR A 1 85 ? -16.020 -5.073 -6.715 1.00 40.53 85 THR A N 1
ATOM 704 C CA . THR A 1 85 ? -14.837 -5.249 -5.869 1.00 40.53 85 THR A CA 1
ATOM 705 C C . THR A 1 85 ? -14.504 -3.872 -5.309 1.00 40.53 85 THR A C 1
ATOM 707 O O . THR A 1 85 ? -14.265 -2.965 -6.104 1.00 40.53 85 THR A O 1
ATOM 710 N N . THR A 1 86 ? -14.606 -3.710 -3.993 1.00 38.00 86 THR A N 1
ATOM 711 C CA . THR A 1 86 ? -14.388 -2.474 -3.231 1.00 38.00 86 THR A CA 1
ATOM 712 C C . THR A 1 86 ? -13.309 -1.607 -3.875 1.00 38.00 86 THR A C 1
ATOM 714 O O . THR A 1 86 ? -12.128 -1.898 -3.733 1.00 38.00 86 THR A O 1
ATOM 717 N N . THR A 1 87 ? -13.706 -0.572 -4.618 1.00 37.28 87 THR A N 1
ATOM 718 C CA . THR A 1 87 ? -12.805 0.536 -4.921 1.00 37.28 87 THR A CA 1
ATOM 719 C C . THR A 1 87 ? -12.707 1.361 -3.644 1.00 37.28 87 THR A C 1
ATOM 721 O O . THR A 1 87 ? -13.706 1.723 -3.017 1.00 37.28 87 THR A O 1
ATOM 724 N N . CYS A 1 88 ? -11.477 1.532 -3.193 1.00 40.56 88 CYS A N 1
ATOM 725 C CA . CYS A 1 88 ? -11.097 1.764 -1.807 1.00 40.56 88 CYS A CA 1
ATOM 726 C C . CYS A 1 88 ? -11.038 3.251 -1.438 1.00 40.56 88 CYS A C 1
ATOM 728 O O . CYS A 1 88 ? -10.256 3.653 -0.587 1.00 40.56 88 CYS A O 1
ATOM 730 N N . ASP A 1 89 ? -11.894 4.073 -2.040 1.00 40.78 89 ASP A N 1
ATOM 731 C CA . ASP A 1 89 ? -12.004 5.498 -1.695 1.00 40.78 89 ASP A CA 1
ATOM 732 C C . ASP A 1 89 ? -12.993 5.748 -0.541 1.00 40.78 89 ASP A C 1
ATOM 734 O O . ASP A 1 89 ? -13.374 6.881 -0.242 1.00 40.78 89 ASP A O 1
ATOM 738 N N . GLY A 1 90 ? -13.432 4.684 0.139 1.00 47.19 90 GLY A N 1
ATOM 739 C CA . GLY A 1 90 ? -14.193 4.807 1.375 1.00 47.19 90 GLY A CA 1
ATOM 740 C C . GLY A 1 90 ? -13.299 5.363 2.478 1.00 47.19 90 GLY A C 1
ATOM 741 O O . GLY A 1 90 ? -12.375 4.683 2.906 1.00 47.19 90 GLY A O 1
ATOM 742 N N . GLN A 1 91 ? -13.608 6.567 2.970 1.00 51.94 91 GLN A N 1
ATOM 743 C CA . GLN A 1 91 ? -12.903 7.224 4.086 1.00 51.94 91 GLN A CA 1
ATOM 744 C C . GLN A 1 91 ? -12.759 6.348 5.340 1.00 51.94 91 GLN A C 1
ATOM 746 O O . GLN A 1 91 ? -11.875 6.601 6.152 1.00 51.94 91 GLN A O 1
ATOM 751 N N . ASP A 1 92 ? -13.588 5.314 5.458 1.00 53.06 92 ASP A N 1
ATOM 752 C CA . ASP A 1 92 ? -13.672 4.469 6.636 1.00 53.06 92 ASP A CA 1
ATOM 753 C C . ASP A 1 92 ? -12.832 3.177 6.541 1.00 53.06 92 ASP A C 1
ATOM 755 O O . ASP A 1 92 ? -12.756 2.428 7.512 1.00 53.06 92 ASP A O 1
ATOM 759 N N . ILE A 1 93 ? -12.204 2.880 5.394 1.00 58.34 93 ILE A N 1
ATOM 760 C CA . ILE A 1 93 ? -11.308 1.721 5.250 1.00 58.34 93 ILE A CA 1
ATOM 761 C C . ILE A 1 93 ? -9.863 2.208 5.147 1.00 58.34 93 ILE A C 1
ATOM 763 O O . ILE A 1 93 ? -9.479 2.943 4.236 1.00 58.34 93 ILE A O 1
ATOM 767 N N . VAL A 1 94 ? -9.050 1.761 6.098 1.00 54.78 94 VAL A N 1
ATOM 768 C CA . VAL A 1 94 ? -7.619 2.048 6.175 1.00 54.78 94 VAL A CA 1
ATOM 769 C C . VAL A 1 94 ? -6.871 0.986 5.369 1.00 54.78 94 VAL A C 1
ATOM 771 O O . VAL A 1 94 ? -6.554 -0.089 5.872 1.00 54.78 94 VAL A O 1
ATOM 774 N N . GLU A 1 95 ? -6.600 1.254 4.090 1.00 61.53 95 GLU A N 1
ATOM 775 C CA . GLU A 1 95 ? -5.720 0.386 3.300 1.00 61.53 95 GLU A CA 1
ATOM 776 C C . GLU A 1 95 ? -4.252 0.736 3.560 1.00 61.53 95 GLU A C 1
ATOM 778 O O . GLU A 1 95 ? -3.725 1.716 3.036 1.00 61.53 95 GLU A O 1
ATOM 783 N N . ALA A 1 96 ? -3.581 -0.088 4.369 1.00 56.31 96 ALA A N 1
ATOM 784 C CA . ALA A 1 96 ? -2.151 0.046 4.667 1.00 56.31 96 ALA A CA 1
ATOM 785 C C . ALA A 1 96 ? -1.241 -0.288 3.468 1.00 56.31 96 ALA A C 1
ATOM 787 O O . ALA A 1 96 ? -0.043 -0.029 3.496 1.00 56.31 96 ALA A O 1
ATOM 788 N N . SER A 1 97 ? -1.793 -0.871 2.405 1.00 58.16 97 SER A N 1
ATOM 789 C CA . SER A 1 97 ? -1.096 -1.108 1.144 1.00 58.16 97 SER A CA 1
ATOM 790 C C . SER A 1 97 ? -1.946 -0.558 0.012 1.00 58.16 97 SER A C 1
ATOM 792 O O . SER A 1 97 ? -3.125 -0.889 -0.066 1.00 58.16 97 SER A O 1
ATOM 794 N N . THR A 1 98 ? -1.347 0.246 -0.861 1.00 71.50 98 THR A N 1
ATOM 795 C CA . THR A 1 98 ? -1.979 0.815 -2.058 1.00 71.50 98 THR A CA 1
ATOM 796 C C . THR A 1 98 ? -2.600 -0.255 -2.984 1.00 71.50 98 THR A C 1
ATOM 798 O O . THR A 1 98 ? -2.360 -1.456 -2.833 1.00 71.50 98 THR A O 1
ATOM 801 N N . SER A 1 99 ? -3.417 0.176 -3.955 1.00 80.81 99 SER A N 1
ATOM 802 C CA . SER A 1 99 ? -4.190 -0.717 -4.835 1.00 80.81 99 SER A CA 1
ATOM 803 C C . SER A 1 99 ? -3.323 -1.684 -5.655 1.00 80.81 99 SER A C 1
ATOM 805 O O . SER A 1 99 ? -2.590 -1.286 -6.562 1.00 80.81 99 SER A O 1
ATOM 807 N N . LYS A 1 100 ? -3.522 -2.989 -5.424 1.00 81.06 100 LYS A N 1
ATOM 808 C CA . LYS A 1 100 ? -2.908 -4.095 -6.189 1.00 81.06 100 LYS A CA 1
ATOM 809 C C . LYS A 1 100 ? -3.338 -4.153 -7.659 1.00 81.06 100 LYS A C 1
ATOM 811 O O . LYS A 1 100 ? -2.774 -4.939 -8.411 1.00 81.06 100 LYS A O 1
ATOM 816 N N . LYS A 1 101 ? -4.344 -3.370 -8.054 1.00 87.19 101 LYS A N 1
ATOM 817 C CA . LYS A 1 101 ? -4.891 -3.335 -9.417 1.00 87.19 101 LYS A CA 1
ATOM 818 C C . LYS A 1 101 ? -4.312 -2.224 -10.271 1.00 87.19 101 LYS A C 1
ATOM 820 O O . LYS A 1 101 ? -4.705 -2.085 -11.419 1.00 87.19 101 LYS A O 1
ATOM 825 N N . CYS A 1 102 ? -3.426 -1.410 -9.714 1.00 91.38 102 CYS A N 1
ATOM 826 C CA . CYS A 1 102 ? -2.957 -0.232 -10.407 1.00 91.38 102 CYS A CA 1
ATOM 827 C C . CYS A 1 102 ? -1.447 -0.264 -10.601 1.00 91.38 102 CYS A C 1
ATOM 829 O O . CYS A 1 102 ? -0.698 -0.779 -9.770 1.00 91.38 102 CYS A O 1
ATOM 831 N N . PHE A 1 103 ? -1.003 0.361 -11.680 1.00 94.19 103 PHE A N 1
ATOM 832 C CA . PHE A 1 103 ? 0.388 0.666 -11.956 1.00 94.19 103 PHE A CA 1
ATOM 833 C C . PHE A 1 103 ? 0.607 2.168 -11.848 1.00 94.19 103 PHE A C 1
ATOM 835 O O . PHE A 1 103 ? -0.293 2.957 -12.116 1.00 94.19 103 PHE A O 1
ATOM 842 N N . ARG A 1 104 ? 1.809 2.583 -11.462 1.00 94.50 104 ARG A N 1
ATOM 843 C CA . ARG A 1 104 ? 2.183 3.994 -11.331 1.00 94.50 104 ARG A CA 1
ATOM 844 C C . ARG A 1 104 ? 3.565 4.272 -11.900 1.00 94.50 104 ARG A C 1
ATOM 846 O O . ARG A 1 104 ? 4.345 3.348 -12.125 1.00 94.50 104 ARG A O 1
ATOM 853 N N . CYS A 1 105 ? 3.903 5.546 -12.075 1.00 95.50 105 CYS A N 1
ATOM 854 C CA . CYS A 1 105 ? 5.260 5.945 -12.452 1.00 95.50 105 CYS A CA 1
ATOM 855 C C . CYS A 1 105 ? 6.295 5.544 -11.388 1.00 95.50 105 CYS A C 1
ATOM 857 O O . CYS A 1 105 ? 6.062 5.697 -10.191 1.00 95.50 105 CYS A O 1
ATOM 859 N N . SER A 1 106 ? 7.472 5.101 -11.826 1.00 95.50 106 SER A N 1
ATOM 860 C CA . SER A 1 106 ? 8.596 4.744 -10.954 1.00 95.50 106 SER A CA 1
ATOM 861 C C . SER A 1 106 ? 9.563 5.898 -10.656 1.00 95.50 106 SER A C 1
ATOM 863 O O . SER A 1 106 ? 10.602 5.688 -10.041 1.00 95.50 106 SER A O 1
ATOM 865 N N . CYS A 1 107 ? 9.260 7.140 -11.039 1.00 93.56 107 CYS A N 1
ATOM 866 C CA . CYS A 1 107 ? 10.200 8.256 -10.882 1.00 93.56 107 CYS A CA 1
ATOM 867 C C . CYS A 1 107 ? 10.683 8.485 -9.440 1.00 93.56 107 CYS A C 1
ATOM 869 O O . CYS A 1 107 ? 11.837 8.838 -9.225 1.00 93.56 107 CYS A O 1
ATOM 871 N N . ARG A 1 108 ? 9.847 8.236 -8.427 1.00 90.94 108 ARG A N 1
ATOM 872 C CA . ARG A 1 108 ? 10.193 8.540 -7.029 1.00 90.94 108 ARG A CA 1
ATOM 873 C C . ARG A 1 108 ? 10.881 7.400 -6.277 1.00 90.94 108 ARG A C 1
ATOM 875 O O . ARG A 1 108 ? 11.329 7.629 -5.160 1.00 90.94 108 ARG A O 1
ATOM 882 N N . ILE A 1 109 ? 11.043 6.212 -6.867 1.00 92.62 109 ILE A N 1
ATOM 883 C CA . ILE A 1 109 ? 11.595 5.046 -6.143 1.00 92.62 109 ILE A CA 1
ATOM 884 C C . ILE A 1 109 ? 13.054 5.227 -5.710 1.00 92.62 109 ILE A C 1
ATOM 886 O O . ILE A 1 109 ? 13.515 4.583 -4.772 1.00 92.62 109 ILE A O 1
ATOM 890 N N . GLY A 1 110 ? 13.785 6.094 -6.413 1.00 91.00 110 GLY A N 1
ATOM 891 C CA . GLY A 1 110 ? 15.189 6.390 -6.149 1.00 91.00 110 GLY A CA 1
ATOM 892 C C . GLY A 1 110 ? 15.419 7.502 -5.132 1.00 91.00 110 GLY A C 1
ATOM 893 O O . GLY A 1 110 ? 16.569 7.831 -4.858 1.00 91.00 110 GLY A O 1
ATOM 894 N N . TYR A 1 111 ? 14.359 8.063 -4.549 1.00 90.56 111 TYR A N 1
ATOM 895 C CA . TYR A 1 111 ? 14.433 9.144 -3.570 1.00 90.56 111 TYR A CA 1
ATOM 896 C C . TYR A 1 111 ? 13.793 8.696 -2.270 1.00 90.56 111 TYR A C 1
ATOM 898 O O . TYR A 1 111 ? 12.830 7.938 -2.292 1.00 90.56 111 TYR A O 1
ATOM 906 N N . TYR A 1 112 ? 14.310 9.169 -1.145 1.00 88.12 112 TYR A N 1
ATOM 907 C CA . TYR A 1 112 ? 13.724 8.931 0.166 1.00 88.12 112 TYR A CA 1
ATOM 908 C C . TYR A 1 112 ? 13.467 10.244 0.887 1.00 88.12 112 TYR A C 1
ATOM 910 O O . TYR A 1 112 ? 14.098 11.270 0.608 1.00 88.12 112 TYR A O 1
ATOM 918 N N . ASN A 1 113 ? 12.513 10.207 1.812 1.00 84.38 113 ASN A N 1
ATOM 919 C CA . ASN A 1 113 ? 12.260 11.339 2.675 1.00 84.38 113 ASN A CA 1
ATOM 920 C C . ASN A 1 113 ? 13.330 11.391 3.771 1.00 84.38 113 ASN A C 1
ATOM 922 O O . ASN A 1 113 ? 13.370 10.525 4.639 1.00 84.38 113 ASN A O 1
ATOM 926 N N . ALA A 1 114 ? 14.195 12.401 3.719 1.00 79.44 114 ALA A N 1
ATOM 927 C CA . ALA A 1 114 ? 15.257 12.562 4.700 1.00 79.44 114 ALA A CA 1
ATOM 928 C C . ALA A 1 114 ? 14.754 13.010 6.072 1.00 79.44 114 ALA A C 1
ATOM 930 O O . ALA A 1 114 ? 15.416 12.724 7.058 1.00 79.44 114 ALA A O 1
ATOM 931 N N . SER A 1 115 ? 13.608 13.698 6.144 1.00 75.44 115 SER A N 1
ATOM 932 C CA . SER A 1 115 ? 13.049 14.069 7.445 1.00 75.44 115 SER A CA 1
ATOM 933 C C . SER A 1 115 ? 12.502 12.852 8.181 1.00 75.44 115 SER A C 1
ATOM 935 O O . SER A 1 115 ? 12.609 12.789 9.394 1.00 75.44 115 SER A O 1
ATOM 937 N N . ALA A 1 116 ? 12.009 11.839 7.460 1.00 66.06 116 ALA A N 1
ATOM 938 C CA . ALA A 1 116 ? 11.479 10.619 8.066 1.00 66.06 116 ALA A CA 1
ATOM 939 C C . ALA A 1 116 ? 12.538 9.777 8.803 1.00 66.06 116 ALA A C 1
ATOM 941 O O . ALA A 1 116 ? 12.172 8.970 9.646 1.00 66.06 116 ALA A O 1
ATOM 942 N N . THR A 1 117 ? 13.829 9.935 8.493 1.00 59.59 117 THR A N 1
ATOM 943 C CA . THR A 1 117 ? 14.906 9.195 9.175 1.00 59.59 117 THR A CA 1
ATOM 944 C C . THR A 1 117 ? 15.458 9.911 10.404 1.00 59.59 117 THR A C 1
ATOM 946 O O . THR A 1 117 ? 16.151 9.274 11.185 1.00 59.59 117 THR A O 1
ATOM 949 N N . ASP A 1 118 ? 15.169 11.208 10.555 1.00 55.91 118 ASP A N 1
ATOM 950 C CA . ASP A 1 118 ? 15.666 12.035 11.663 1.00 55.91 118 ASP A CA 1
ATOM 951 C C . ASP A 1 118 ? 14.613 12.225 12.774 1.00 55.91 118 ASP A C 1
ATOM 953 O O . ASP A 1 118 ? 14.912 12.841 13.795 1.00 55.91 118 ASP A O 1
ATOM 957 N N . TYR A 1 119 ? 13.397 11.685 12.612 1.00 54.53 119 TYR A N 1
ATOM 958 C CA . TYR A 1 119 ? 12.442 11.570 13.715 1.00 54.53 119 TYR A CA 1
ATOM 959 C C . TYR A 1 119 ? 12.877 10.428 14.635 1.00 54.53 119 TYR A C 1
ATOM 961 O O . TYR A 1 119 ? 12.454 9.282 14.487 1.00 54.53 119 TYR A O 1
ATOM 969 N N . ASP A 1 120 ? 13.754 10.757 15.579 1.00 48.16 120 ASP A N 1
ATOM 970 C CA . ASP A 1 120 ? 13.897 9.987 16.807 1.00 48.16 120 ASP A CA 1
ATOM 971 C C . ASP A 1 120 ? 12.551 10.105 17.541 1.00 48.16 120 ASP A C 1
ATOM 973 O O . ASP A 1 120 ? 12.153 11.200 17.947 1.00 48.16 120 ASP A O 1
ATOM 977 N N . TYR A 1 121 ? 11.788 9.010 17.591 1.00 47.16 121 TYR A N 1
ATOM 978 C CA . TYR A 1 121 ? 10.463 8.943 18.215 1.00 47.16 121 TYR A CA 1
ATOM 979 C C . TYR A 1 121 ? 10.599 9.064 19.744 1.00 47.16 121 TYR A C 1
ATOM 981 O O . TYR A 1 121 ? 10.415 8.092 20.470 1.00 47.16 121 TYR A O 1
ATOM 989 N N . ASN A 1 122 ? 10.930 10.251 20.251 1.00 46.06 122 ASN A N 1
ATOM 990 C CA . ASN A 1 122 ? 10.675 10.593 21.647 1.00 46.06 122 ASN A CA 1
ATOM 991 C C . ASN A 1 122 ? 9.191 10.955 21.762 1.00 46.06 122 ASN A C 1
ATOM 993 O O . ASN A 1 122 ? 8.744 11.950 21.194 1.00 46.06 122 ASN A O 1
ATOM 997 N N . TYR A 1 123 ? 8.431 10.090 22.429 1.00 50.66 123 TYR A N 1
ATOM 998 C CA . TYR A 1 123 ? 6.965 10.102 22.459 1.00 50.66 123 TYR A CA 1
ATOM 999 C C . TYR A 1 123 ? 6.377 10.948 23.604 1.00 50.66 123 TYR A C 1
ATOM 1001 O O . TYR A 1 123 ? 5.161 11.015 23.747 1.00 50.66 123 TYR A O 1
ATOM 1009 N N . ASP A 1 124 ? 7.217 11.598 24.414 1.00 48.69 124 ASP A N 1
ATOM 1010 C CA . ASP A 1 124 ? 6.820 11.992 25.772 1.00 48.69 124 ASP A CA 1
ATOM 1011 C C . ASP A 1 124 ? 6.284 13.426 25.937 1.00 48.69 124 ASP A C 1
ATOM 1013 O O . ASP A 1 124 ? 5.960 13.804 27.057 1.00 48.69 124 ASP A O 1
ATOM 1017 N N . ASP A 1 125 ? 6.154 14.234 24.879 1.00 51.94 125 ASP A N 1
ATOM 1018 C CA . ASP A 1 125 ? 5.618 15.600 25.018 1.00 51.94 125 ASP A CA 1
ATOM 1019 C C . ASP A 1 125 ? 5.140 16.138 23.657 1.00 51.94 125 ASP A C 1
ATOM 1021 O O . ASP A 1 125 ? 5.945 16.595 22.846 1.00 51.94 125 ASP A O 1
ATOM 1025 N N . TYR A 1 126 ? 3.842 16.041 23.354 1.00 54.38 126 TYR A N 1
ATOM 1026 C CA . TYR A 1 126 ? 3.264 16.657 22.152 1.00 54.38 126 TYR A CA 1
ATOM 1027 C C . TYR A 1 126 ? 2.173 17.655 22.539 1.00 54.38 126 TYR A C 1
ATOM 1029 O O . TYR A 1 126 ? 1.033 17.272 22.804 1.00 54.38 126 TYR A O 1
ATOM 1037 N N . ASP A 1 127 ? 2.531 18.940 22.516 1.00 60.59 127 ASP A N 1
ATOM 1038 C CA . ASP A 1 127 ? 1.587 20.057 22.528 1.00 60.59 127 ASP A CA 1
ATOM 1039 C C . ASP A 1 127 ? 0.891 20.178 21.155 1.00 60.59 127 ASP A C 1
ATOM 1041 O O . ASP A 1 127 ? 1.508 20.020 20.097 1.00 60.59 127 ASP A O 1
ATOM 1045 N N . GLU A 1 128 ? -0.411 20.490 21.149 1.00 62.09 128 GLU A N 1
ATOM 1046 C CA . GLU A 1 128 ? -1.244 20.598 19.934 1.00 62.09 128 GLU A CA 1
ATOM 1047 C C . GLU A 1 128 ? -0.703 21.604 18.891 1.00 62.09 128 GLU A C 1
ATOM 1049 O O . GLU A 1 128 ? -0.959 21.449 17.693 1.00 62.09 128 GLU A O 1
ATOM 1054 N N . GLU A 1 129 ? 0.094 22.598 19.306 1.00 64.38 129 GLU A N 1
ATOM 1055 C CA . GLU A 1 129 ? 0.707 23.596 18.413 1.00 64.38 129 GLU A CA 1
ATOM 1056 C C . GLU A 1 129 ? 1.761 22.998 17.453 1.00 64.38 129 GLU A C 1
ATOM 1058 O O . GLU A 1 129 ? 1.981 23.537 16.359 1.00 64.38 129 GLU A O 1
ATOM 1063 N N . ASP A 1 130 ? 2.355 21.845 17.782 1.00 59.78 130 ASP A N 1
ATOM 1064 C CA . ASP A 1 130 ? 3.354 21.188 16.929 1.00 59.78 130 ASP A CA 1
ATOM 1065 C C . ASP A 1 130 ? 2.737 20.448 15.730 1.00 59.78 130 ASP A C 1
ATOM 1067 O O . ASP A 1 130 ? 3.414 20.236 14.715 1.00 59.78 130 ASP A O 1
ATOM 1071 N N . GLN A 1 131 ? 1.439 20.114 15.764 1.00 60.06 131 GLN A N 1
ATOM 1072 C CA . GLN A 1 131 ? 0.776 19.449 14.634 1.00 60.06 131 GLN A CA 1
ATOM 1073 C C . GLN A 1 131 ? 0.635 20.367 13.412 1.00 60.06 131 GLN A C 1
ATOM 1075 O O . GLN A 1 131 ? 0.833 19.919 12.275 1.00 60.06 131 GLN A O 1
ATOM 1080 N N . GLU A 1 132 ? 0.338 21.655 13.610 1.00 59.41 132 GLU A N 1
ATOM 1081 C CA . GLU A 1 132 ? 0.232 22.613 12.501 1.00 59.41 132 GLU A CA 1
ATOM 1082 C C . GLU A 1 132 ? 1.607 22.968 11.920 1.00 59.41 132 GLU A C 1
ATOM 1084 O O . GLU A 1 132 ? 1.757 23.057 10.694 1.00 59.41 132 GLU A O 1
ATOM 1089 N N . GLN A 1 133 ? 2.640 23.094 12.761 1.00 59.69 133 GLN A N 1
ATOM 1090 C CA . GLN A 1 133 ? 4.008 23.331 12.289 1.00 59.69 133 GLN A CA 1
ATOM 1091 C C . GLN A 1 133 ? 4.585 22.115 11.557 1.00 59.69 133 GLN A C 1
ATOM 1093 O O . GLN A 1 133 ? 5.220 22.284 10.509 1.00 59.69 133 GLN A O 1
ATOM 1098 N N . GLN A 1 134 ? 4.307 20.890 12.016 1.00 60.34 134 GLN A N 1
ATOM 1099 C CA . GLN A 1 134 ? 4.669 19.678 11.277 1.00 60.34 134 GLN A CA 1
ATOM 1100 C C . GLN A 1 134 ? 3.938 19.584 9.933 1.00 60.34 134 GLN A C 1
ATOM 1102 O O . GLN A 1 134 ? 4.569 19.239 8.931 1.00 60.34 134 GLN A O 1
ATOM 1107 N N . GLN A 1 135 ? 2.651 19.944 9.852 1.00 58.84 135 GLN A N 1
ATOM 1108 C CA . GLN A 1 135 ? 1.931 19.979 8.570 1.00 58.84 135 GLN A CA 1
ATOM 1109 C C . GLN A 1 135 ? 2.502 21.018 7.594 1.00 58.84 135 GLN A C 1
ATOM 1111 O O . GLN A 1 135 ? 2.550 20.759 6.388 1.00 58.84 135 GLN A O 1
ATOM 1116 N N . GLN A 1 136 ? 2.970 22.170 8.082 1.00 58.41 136 GLN A N 1
ATOM 1117 C CA . GLN A 1 136 ? 3.607 23.184 7.235 1.00 58.41 136 GLN A CA 1
ATOM 1118 C C . GLN A 1 136 ? 5.038 22.794 6.822 1.00 58.41 136 GLN A C 1
ATOM 1120 O O . GLN A 1 136 ? 5.398 22.969 5.656 1.00 58.41 136 GLN A O 1
ATOM 1125 N N . GLN A 1 137 ? 5.841 22.184 7.703 1.00 56.56 137 GLN A N 1
ATOM 1126 C CA . GLN A 1 137 ? 7.168 21.657 7.338 1.00 56.56 137 GLN A CA 1
ATOM 1127 C C . GLN A 1 137 ? 7.096 20.472 6.364 1.00 56.56 137 GLN A C 1
ATOM 1129 O O . GLN A 1 137 ? 7.952 20.345 5.483 1.00 56.56 137 GLN A O 1
ATOM 1134 N N . GLN A 1 138 ? 6.046 19.649 6.440 1.00 56.03 138 GLN A N 1
ATOM 1135 C CA . GLN A 1 138 ? 5.795 18.572 5.477 1.00 56.03 138 GLN A CA 1
ATOM 1136 C C . GLN A 1 138 ? 5.587 19.077 4.038 1.00 56.03 138 GLN A C 1
ATOM 1138 O O . GLN A 1 138 ? 5.719 18.294 3.100 1.00 56.03 138 GLN A O 1
ATOM 1143 N N . GLN A 1 139 ? 5.328 20.370 3.808 1.00 56.19 139 GLN A N 1
ATOM 1144 C CA . GLN A 1 139 ? 5.168 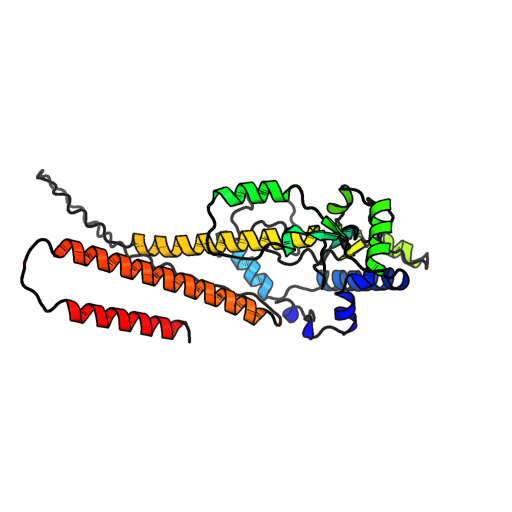20.909 2.450 1.00 56.19 139 GLN A CA 1
ATOM 1145 C C . GLN A 1 139 ? 6.498 21.103 1.699 1.00 56.19 139 GLN A C 1
ATOM 1147 O O . GLN A 1 139 ? 6.485 21.291 0.484 1.00 56.19 139 GLN A O 1
ATOM 1152 N N . GLN A 1 140 ? 7.652 20.980 2.367 1.00 60.69 140 GLN A N 1
ATOM 1153 C CA . GLN A 1 140 ? 8.967 20.964 1.713 1.00 60.69 140 GLN A CA 1
ATOM 1154 C C . GLN A 1 140 ? 9.751 19.699 2.066 1.00 60.69 140 GLN A C 1
ATOM 1156 O O . GLN A 1 140 ? 10.857 19.764 2.606 1.00 60.69 140 GLN A O 1
ATOM 1161 N N . LEU A 1 141 ? 9.196 18.527 1.741 1.00 67.44 141 LEU A N 1
ATOM 1162 C CA . LEU A 1 141 ? 9.943 17.272 1.821 1.00 67.44 141 LEU A CA 1
ATOM 1163 C C . LEU A 1 141 ? 11.211 17.374 0.962 1.00 67.44 141 LEU A C 1
ATOM 1165 O O . LEU A 1 141 ? 11.172 17.262 -0.266 1.00 67.44 141 LEU A O 1
ATOM 1169 N N . LYS A 1 142 ? 12.358 17.584 1.617 1.00 80.81 142 LYS A N 1
ATOM 1170 C CA . LYS A 1 142 ? 13.681 17.511 0.993 1.00 80.81 142 LYS A CA 1
ATOM 1171 C C . LYS A 1 142 ? 13.975 16.051 0.687 1.00 80.81 142 LYS A C 1
ATOM 1173 O O . LYS A 1 142 ? 14.585 15.333 1.479 1.00 80.81 142 LYS A O 1
ATOM 1178 N N . LEU A 1 143 ? 13.505 15.613 -0.473 1.00 85.31 143 LEU A N 1
ATOM 1179 C CA . LEU A 1 143 ? 13.805 14.295 -1.002 1.00 85.31 143 LEU A CA 1
ATOM 1180 C C . LEU A 1 143 ? 15.311 14.188 -1.248 1.00 85.31 143 LEU A C 1
ATOM 1182 O O . LEU A 1 143 ? 15.882 14.971 -2.009 1.00 85.31 143 LEU A O 1
ATOM 1186 N N . LYS A 1 144 ? 15.954 13.214 -0.602 1.00 89.38 144 LYS A N 1
ATOM 1187 C CA . LYS A 1 144 ? 17.361 12.886 -0.847 1.00 89.38 144 LYS A CA 1
ATOM 1188 C C . LYS A 1 144 ? 17.436 11.705 -1.818 1.00 89.38 144 LYS A C 1
ATOM 1190 O O . LYS A 1 144 ? 16.652 10.761 -1.688 1.00 89.38 144 LYS A O 1
ATOM 1195 N N . PRO A 1 145 ? 18.347 11.736 -2.803 1.00 92.00 145 PRO A N 1
ATOM 1196 C CA . PRO A 1 145 ? 18.561 10.595 -3.679 1.00 92.00 145 PRO A CA 1
ATOM 1197 C C . PRO A 1 145 ? 19.157 9.430 -2.881 1.00 92.00 145 PRO A C 1
ATOM 1199 O O . PRO A 1 145 ? 20.026 9.617 -2.028 1.00 92.00 145 PRO A O 1
ATOM 1202 N N . ARG A 1 146 ? 18.719 8.209 -3.179 1.00 90.12 146 ARG A N 1
ATOM 1203 C CA . ARG A 1 146 ? 19.390 6.987 -2.737 1.00 90.12 146 ARG A CA 1
ATOM 1204 C C . ARG A 1 146 ? 20.779 6.917 -3.345 1.00 90.12 146 ARG A C 1
ATOM 1206 O O . ARG A 1 146 ? 20.966 7.195 -4.528 1.00 90.12 146 ARG A O 1
ATOM 1213 N N . MET A 1 147 ? 21.732 6.485 -2.531 1.00 89.50 147 MET A N 1
ATOM 1214 C CA . MET A 1 147 ? 23.126 6.374 -2.933 1.00 89.50 147 MET A CA 1
ATOM 1215 C C . MET A 1 147 ? 23.449 4.963 -3.429 1.00 89.50 147 MET A C 1
ATOM 1217 O O . MET A 1 147 ? 22.876 3.969 -2.982 1.00 89.50 147 MET A O 1
ATOM 1221 N N . GLY A 1 148 ? 24.409 4.879 -4.347 1.00 92.38 148 GLY A N 1
ATOM 1222 C CA . GLY A 1 148 ? 24.937 3.626 -4.887 1.00 92.38 148 GLY A CA 1
ATOM 1223 C C . GLY A 1 148 ? 24.920 3.630 -6.409 1.00 92.38 148 GLY A C 1
ATOM 1224 O O . GLY A 1 148 ? 24.110 4.312 -7.019 1.00 92.38 148 GLY A O 1
ATOM 1225 N N . LYS A 1 149 ? 25.809 2.866 -7.053 1.00 93.94 149 LYS A N 1
ATOM 1226 C CA . LYS A 1 149 ? 26.011 2.939 -8.517 1.00 93.94 149 LYS A CA 1
ATOM 1227 C C . LYS A 1 149 ? 24.714 2.780 -9.325 1.00 93.94 149 LYS A C 1
ATOM 1229 O O . LYS A 1 149 ? 24.501 3.513 -10.283 1.00 93.94 149 LYS A O 1
ATOM 1234 N N . ILE A 1 150 ? 23.858 1.837 -8.923 1.00 92.25 150 ILE A N 1
ATOM 1235 C CA . ILE A 1 150 ? 22.582 1.557 -9.595 1.00 92.25 150 ILE A CA 1
ATOM 1236 C C . ILE A 1 150 ? 21.587 2.706 -9.378 1.00 92.25 150 ILE A C 1
ATOM 1238 O O . ILE A 1 150 ? 20.997 3.195 -10.337 1.00 92.25 150 ILE A O 1
ATOM 1242 N N . TRP A 1 151 ? 21.455 3.180 -8.137 1.00 93.81 151 TRP A N 1
ATOM 1243 C CA . TRP A 1 151 ? 20.562 4.285 -7.787 1.00 93.81 151 TRP A CA 1
ATOM 1244 C C . TRP A 1 151 ? 21.005 5.618 -8.382 1.00 93.81 151 TRP A C 1
ATOM 1246 O O . TRP A 1 151 ? 20.162 6.366 -8.850 1.00 93.81 151 TRP A O 1
ATOM 1256 N N . ASN A 1 152 ? 22.308 5.891 -8.443 1.00 94.25 152 ASN A N 1
ATOM 1257 C CA . ASN A 1 152 ? 22.844 7.101 -9.062 1.00 94.25 152 ASN A CA 1
ATOM 1258 C C . ASN A 1 152 ? 22.457 7.164 -10.544 1.00 94.25 152 ASN A C 1
ATOM 1260 O O . ASN A 1 152 ? 21.877 8.154 -10.971 1.00 94.25 152 ASN A O 1
ATOM 1264 N N . ARG A 1 153 ? 22.667 6.071 -11.294 1.00 94.06 153 ARG A N 1
ATOM 1265 C CA . ARG A 1 153 ? 22.249 5.978 -12.702 1.00 94.06 153 ARG A CA 1
ATOM 1266 C C . ARG A 1 153 ? 20.735 6.136 -12.861 1.00 94.06 153 ARG A C 1
ATOM 1268 O O . ARG A 1 153 ? 20.274 6.787 -13.793 1.00 94.06 153 ARG A O 1
ATOM 1275 N N . TRP A 1 154 ? 19.956 5.521 -11.971 1.00 94.69 154 TRP A N 1
ATOM 1276 C CA . TRP A 1 154 ? 18.504 5.677 -11.982 1.00 94.69 154 TRP A CA 1
ATOM 1277 C C . TRP A 1 154 ? 18.092 7.132 -11.736 1.00 94.69 154 TRP A C 1
ATOM 1279 O O . TRP A 1 154 ? 17.300 7.676 -12.494 1.00 94.69 154 TRP A O 1
ATOM 1289 N N . ASN A 1 155 ? 18.660 7.773 -10.717 1.00 94.44 155 ASN A N 1
ATOM 1290 C CA . ASN A 1 155 ? 18.353 9.148 -10.335 1.00 94.44 155 ASN A CA 1
ATOM 1291 C C . ASN A 1 155 ? 18.777 10.151 -11.414 1.00 94.44 155 ASN A C 1
ATOM 1293 O O . ASN A 1 155 ? 18.040 11.096 -11.671 1.00 94.44 155 ASN A O 1
ATOM 1297 N N . GLU A 1 156 ? 19.908 9.927 -12.090 1.00 95.25 156 GLU A N 1
ATOM 1298 C CA . GLU A 1 156 ? 20.305 10.683 -13.287 1.00 95.25 156 GLU A CA 1
ATOM 1299 C C . GLU A 1 156 ? 19.211 10.608 -14.360 1.00 95.25 156 GLU A C 1
ATOM 1301 O O . GLU A 1 156 ? 18.668 11.641 -14.747 1.00 95.25 156 GLU A O 1
ATOM 1306 N N . ARG A 1 157 ? 18.784 9.393 -14.735 1.00 94.81 157 ARG A N 1
ATOM 1307 C CA . ARG A 1 157 ? 17.696 9.185 -15.708 1.00 94.81 157 ARG A CA 1
ATOM 1308 C C . ARG A 1 157 ? 16.378 9.819 -15.260 1.00 94.81 157 ARG A C 1
ATOM 1310 O O . ARG A 1 157 ? 15.649 10.356 -16.084 1.00 94.81 157 ARG A O 1
ATOM 1317 N N . VAL A 1 158 ? 16.037 9.746 -13.972 1.00 93.88 158 VAL A N 1
ATOM 1318 C CA . VAL A 1 158 ? 14.819 10.372 -13.438 1.00 93.88 158 VAL A CA 1
ATOM 1319 C C . VAL A 1 158 ? 14.895 11.891 -13.555 1.00 93.88 158 VAL A C 1
ATOM 1321 O O . VAL A 1 158 ? 13.932 12.496 -14.014 1.00 93.88 158 VAL A O 1
ATOM 1324 N N . ASN A 1 159 ? 16.014 12.509 -13.174 1.00 94.00 159 ASN A N 1
ATOM 1325 C CA . ASN A 1 159 ? 16.178 13.964 -13.218 1.00 94.00 159 ASN A CA 1
ATOM 1326 C C . ASN A 1 159 ? 16.038 14.536 -14.639 1.00 94.00 159 ASN A C 1
ATOM 1328 O O . ASN A 1 159 ? 15.649 15.690 -14.787 1.00 94.00 159 ASN A O 1
ATOM 1332 N N . GLU A 1 160 ? 16.323 13.741 -15.671 1.00 95.19 160 GLU A N 1
ATOM 1333 C CA . GLU A 1 160 ? 16.177 14.150 -17.072 1.00 95.19 160 GLU A CA 1
ATOM 1334 C C . GLU A 1 160 ? 14.715 14.223 -17.538 1.00 95.19 160 GLU A C 1
ATOM 1336 O O . GLU A 1 160 ? 14.401 15.002 -18.437 1.00 95.19 160 GLU A O 1
ATOM 1341 N N . VAL A 1 161 ? 13.818 13.416 -16.956 1.00 94.00 161 VAL A N 1
ATOM 1342 C CA . VAL A 1 161 ? 12.473 13.178 -17.524 1.00 94.00 161 VAL A CA 1
ATOM 1343 C C . VAL A 1 161 ? 11.320 13.350 -16.541 1.00 94.00 161 VAL A C 1
ATOM 1345 O O . VAL A 1 161 ? 10.158 13.342 -16.948 1.00 94.00 161 VAL A O 1
ATOM 1348 N N . MET A 1 162 ? 11.593 13.458 -15.240 1.00 90.31 162 MET A N 1
ATOM 1349 C CA . MET A 1 162 ? 10.543 13.530 -14.230 1.00 90.31 162 MET A CA 1
ATOM 1350 C C . MET A 1 162 ? 9.738 14.820 -14.362 1.00 90.31 162 MET A C 1
ATOM 1352 O O . MET A 1 162 ? 10.281 15.917 -14.435 1.00 90.31 162 MET A O 1
ATOM 1356 N N . THR A 1 163 ? 8.419 14.674 -14.284 1.00 90.00 163 THR A N 1
ATOM 1357 C CA . THR A 1 163 ? 7.477 15.786 -14.169 1.00 90.00 163 THR A CA 1
ATOM 1358 C C . THR A 1 163 ? 6.700 15.665 -12.861 1.00 90.00 163 THR A C 1
ATOM 1360 O O . THR A 1 163 ? 6.478 14.557 -12.361 1.00 90.00 163 THR A O 1
ATOM 1363 N N . ASP A 1 164 ? 6.225 16.786 -12.316 1.00 87.44 164 ASP A N 1
ATOM 1364 C CA . ASP A 1 164 ? 5.397 16.774 -11.098 1.00 87.44 164 ASP A CA 1
ATOM 1365 C C . ASP A 1 164 ? 4.073 16.018 -11.298 1.00 87.44 164 ASP A C 1
ATOM 1367 O O . ASP A 1 164 ? 3.483 15.505 -10.348 1.00 87.44 164 ASP A O 1
ATOM 1371 N N . ARG A 1 165 ? 3.636 15.862 -12.554 1.00 90.88 165 ARG A N 1
ATOM 1372 C CA . ARG A 1 165 ? 2.414 15.135 -12.922 1.00 90.88 165 ARG A CA 1
ATOM 1373 C C . ARG A 1 165 ? 2.540 13.621 -12.782 1.00 90.88 165 ARG A C 1
ATOM 1375 O O . ARG A 1 165 ? 1.535 12.953 -12.553 1.00 90.88 165 ARG A O 1
ATOM 1382 N N . CYS A 1 166 ? 3.758 13.074 -12.819 1.00 90.75 166 CYS A N 1
ATOM 1383 C CA . CYS A 1 166 ? 3.999 11.634 -12.678 1.00 90.75 166 CYS A CA 1
ATOM 1384 C C . CYS A 1 166 ? 3.433 11.042 -11.376 1.00 90.75 166 CYS A C 1
ATOM 1386 O O . CYS A 1 166 ? 3.128 9.853 -11.335 1.00 90.75 166 CYS A O 1
ATOM 1388 N N . HIS A 1 167 ? 3.307 11.856 -10.321 1.00 85.25 167 HIS A N 1
ATOM 1389 C CA . HIS A 1 167 ? 2.731 11.459 -9.034 1.00 85.25 167 HIS A CA 1
ATOM 1390 C C . HIS A 1 167 ? 1.301 10.914 -9.174 1.00 85.25 167 HIS A C 1
ATOM 1392 O O . HIS A 1 167 ? 0.977 9.894 -8.561 1.00 85.25 167 HIS A O 1
ATOM 1398 N N . ASN A 1 168 ? 0.491 11.573 -10.005 1.00 86.88 168 ASN A N 1
ATOM 1399 C CA . ASN A 1 168 ? -0.932 11.285 -10.177 1.00 86.88 168 ASN A CA 1
ATOM 1400 C C . ASN A 1 168 ? -1.206 10.258 -11.276 1.00 86.88 168 ASN A C 1
ATOM 1402 O O . ASN A 1 168 ? -2.341 9.813 -11.416 1.00 86.88 168 ASN A O 1
ATOM 1406 N N . ASN A 1 169 ? -0.189 9.887 -12.058 1.00 87.81 169 ASN A N 1
ATOM 1407 C CA . ASN A 1 169 ? -0.367 8.939 -13.143 1.00 87.81 169 ASN A CA 1
ATOM 1408 C C . ASN A 1 169 ? -0.426 7.509 -12.598 1.00 87.81 169 ASN A C 1
ATOM 1410 O O . ASN A 1 169 ? 0.605 6.869 -12.351 1.00 87.81 169 ASN A O 1
ATOM 1414 N N . VAL A 1 170 ? -1.654 7.051 -12.388 1.00 90.75 170 VAL A N 1
ATOM 1415 C CA . VAL A 1 170 ? -2.002 5.711 -11.939 1.00 90.75 170 VAL A CA 1
ATOM 1416 C C . VAL A 1 170 ? -2.921 5.103 -12.996 1.00 90.75 170 VAL A C 1
ATOM 1418 O O . VAL A 1 170 ? -3.931 5.707 -13.338 1.00 90.75 170 VAL A O 1
ATOM 1421 N N . ILE A 1 171 ? -2.565 3.928 -13.512 1.00 91.19 171 ILE A N 1
ATOM 1422 C CA . ILE A 1 171 ? -3.324 3.211 -14.546 1.00 91.19 171 ILE A CA 1
ATOM 1423 C C . ILE A 1 171 ? -3.886 1.933 -13.935 1.00 91.19 171 ILE A C 1
ATOM 1425 O O . ILE A 1 171 ? -3.151 1.221 -13.245 1.00 91.19 171 ILE A O 1
ATOM 1429 N N . ASP A 1 172 ? -5.163 1.636 -14.165 1.00 91.44 172 ASP A N 1
ATOM 1430 C CA . ASP A 1 172 ? -5.769 0.375 -13.740 1.00 91.44 172 ASP A CA 1
ATOM 1431 C C . ASP A 1 172 ? -5.400 -0.762 -14.708 1.00 91.44 172 ASP A C 1
ATOM 1433 O O . ASP A 1 172 ? -5.298 -0.579 -15.918 1.00 91.44 172 ASP A O 1
ATOM 1437 N N . VAL A 1 173 ? -5.206 -1.967 -14.182 1.00 88.88 173 VAL A N 1
ATOM 1438 C CA . VAL A 1 173 ? -4.908 -3.177 -14.961 1.00 88.88 173 VAL A CA 1
ATOM 1439 C C . VAL A 1 173 ? -6.015 -3.517 -15.958 1.00 88.88 173 VAL A C 1
ATOM 1441 O O . VAL A 1 173 ? -5.725 -4.114 -16.997 1.00 88.88 173 VAL A O 1
ATOM 1444 N N . HIS A 1 174 ? -7.261 -3.130 -15.685 1.00 87.19 174 HIS A N 1
ATOM 1445 C CA . HIS A 1 174 ? -8.352 -3.263 -16.649 1.00 87.19 174 HIS A CA 1
ATOM 1446 C C . HIS A 1 174 ? -8.189 -2.334 -17.853 1.00 87.19 174 HIS A C 1
ATOM 1448 O O . HIS A 1 174 ? -8.455 -2.755 -18.978 1.00 87.19 174 HIS A O 1
ATOM 1454 N N . ASP A 1 175 ? -7.681 -1.120 -17.638 1.00 85.62 175 ASP A N 1
ATOM 1455 C CA . ASP A 1 175 ? -7.434 -0.154 -18.713 1.00 85.62 175 ASP A CA 1
ATOM 1456 C C . ASP A 1 175 ? -6.283 -0.607 -19.625 1.00 85.62 175 ASP A C 1
ATOM 1458 O O . ASP A 1 175 ? -6.210 -0.214 -20.786 1.00 85.62 175 ASP A O 1
ATOM 1462 N N . LEU A 1 176 ? -5.414 -1.495 -19.127 1.00 78.81 176 LEU A N 1
ATOM 1463 C CA . LEU A 1 176 ? -4.342 -2.123 -19.906 1.00 78.81 176 LEU A CA 1
ATOM 1464 C C . LEU A 1 176 ? -4.837 -3.258 -20.823 1.00 78.81 176 LEU A C 1
ATOM 1466 O O . LEU A 1 176 ? -4.030 -3.869 -21.525 1.00 78.81 176 LEU A O 1
ATOM 1470 N N . GLY A 1 177 ? -6.120 -3.643 -20.788 1.00 67.75 177 GLY A N 1
ATOM 1471 C CA . GLY A 1 177 ? -6.477 -5.003 -21.184 1.00 67.75 177 GLY A CA 1
ATOM 1472 C C . GLY A 1 177 ? -7.835 -5.232 -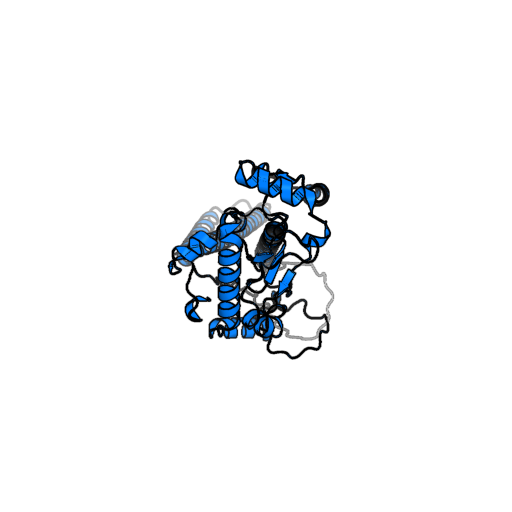21.822 1.00 67.75 177 GLY A C 1
ATOM 1473 O O . GLY A 1 177 ? -8.593 -5.999 -21.251 1.00 67.75 177 GLY A O 1
ATOM 1474 N N . GLU A 1 178 ? -8.035 -4.764 -23.060 1.00 64.00 178 GLU A N 1
ATOM 1475 C CA . GLU A 1 178 ? -8.705 -5.559 -24.118 1.00 64.00 178 GLU A CA 1
ATOM 1476 C C . GLU A 1 178 ? -8.133 -5.265 -25.518 1.00 64.00 178 GLU A C 1
ATOM 1478 O O . GLU A 1 178 ? -7.840 -6.196 -26.273 1.00 64.00 178 GLU A O 1
ATOM 1483 N N . GLU A 1 179 ? -7.880 -3.996 -25.847 1.00 66.31 179 GLU A N 1
ATOM 1484 C CA . GLU A 1 179 ? -7.391 -3.601 -27.178 1.00 66.31 179 GLU A CA 1
ATOM 1485 C C . GLU A 1 179 ? -5.901 -3.929 -27.392 1.00 66.31 179 GLU A C 1
ATOM 1487 O O . GLU A 1 179 ? -5.507 -4.399 -28.464 1.00 66.31 179 GLU A O 1
ATOM 1492 N N . GLU A 1 180 ? -5.069 -3.777 -26.356 1.00 63.97 180 GLU A N 1
ATOM 1493 C CA . GLU A 1 180 ? -3.628 -4.035 -26.458 1.00 63.97 180 GLU A CA 1
ATOM 1494 C C . GLU A 1 180 ? -3.301 -5.522 -26.641 1.00 63.97 180 GLU A C 1
ATOM 1496 O O . GLU A 1 180 ? -2.383 -5.855 -27.387 1.00 63.97 180 GLU A O 1
ATOM 1501 N N . LYS A 1 181 ? -4.074 -6.446 -26.051 1.00 63.50 181 LYS A N 1
ATOM 1502 C CA . LYS A 1 181 ? -3.828 -7.896 -26.198 1.00 63.50 181 LYS A CA 1
ATOM 1503 C C . LYS A 1 181 ? -3.988 -8.375 -27.642 1.00 63.50 181 LYS A C 1
ATOM 1505 O O . LYS A 1 181 ? -3.259 -9.270 -28.070 1.00 63.50 181 LYS A O 1
ATOM 1510 N N . GLN A 1 182 ? -4.908 -7.775 -28.400 1.00 66.25 182 GLN A N 1
ATOM 1511 C CA . GLN A 1 182 ? -5.104 -8.113 -29.813 1.00 66.25 182 GLN A CA 1
ATOM 1512 C C . GLN A 1 182 ? -3.971 -7.567 -30.694 1.00 66.25 182 GLN A C 1
ATOM 1514 O O . GLN A 1 182 ? -3.561 -8.233 -31.645 1.00 66.25 182 GLN A O 1
ATOM 1519 N N . GLN A 1 183 ? -3.417 -6.400 -30.355 1.00 65.12 183 GLN A N 1
ATOM 1520 C CA . GLN A 1 183 ? -2.287 -5.809 -31.082 1.00 65.12 183 GLN A CA 1
ATOM 1521 C C . GLN A 1 183 ? -0.942 -6.462 -30.710 1.00 65.12 183 GLN A C 1
ATOM 1523 O O . GLN A 1 183 ? -0.116 -6.717 -31.588 1.00 65.12 183 GLN A O 1
ATOM 1528 N N . GLN A 1 184 ? -0.743 -6.825 -29.440 1.00 63.38 184 GLN A N 1
ATOM 1529 C CA . GLN A 1 184 ? 0.480 -7.467 -28.938 1.00 63.38 184 GLN A CA 1
ATOM 1530 C C . GLN A 1 184 ? 0.683 -8.891 -29.479 1.00 63.38 184 GLN A C 1
ATOM 1532 O O . GLN A 1 184 ? 1.820 -9.320 -29.650 1.00 63.38 184 GLN A O 1
ATOM 1537 N N . GLN A 1 185 ? -0.383 -9.626 -29.823 1.00 65.12 185 GLN A N 1
ATOM 1538 C CA . GLN A 1 185 ? -0.229 -10.922 -30.505 1.00 65.12 185 GLN A CA 1
ATOM 1539 C C . GLN A 1 185 ? 0.340 -10.789 -31.927 1.00 65.12 185 GLN A C 1
ATOM 1541 O O . GLN A 1 185 ? 0.926 -11.743 -32.437 1.00 65.12 185 GLN A O 1
ATOM 1546 N N . GLN A 1 186 ? 0.196 -9.625 -32.569 1.00 63.56 186 GLN A N 1
ATOM 1547 C CA . GLN A 1 186 ? 0.645 -9.410 -33.949 1.00 63.56 186 GLN A CA 1
ATOM 1548 C C . GLN A 1 186 ? 2.066 -8.841 -34.043 1.00 63.56 186 GLN A C 1
ATOM 1550 O O . GLN A 1 186 ? 2.720 -9.002 -35.072 1.00 63.56 186 GLN A O 1
ATOM 1555 N N . GLN A 1 187 ? 2.577 -8.221 -32.978 1.00 62.53 187 GLN A N 1
ATOM 1556 C CA . GLN A 1 187 ? 3.931 -7.677 -32.929 1.00 62.53 187 GLN A CA 1
ATOM 1557 C C . GLN A 1 187 ? 4.665 -8.309 -31.747 1.00 62.53 187 GLN A C 1
ATOM 1559 O O . GLN A 1 187 ? 4.453 -7.930 -30.605 1.00 62.53 187 GLN A O 1
ATOM 1564 N N . GLN A 1 188 ? 5.563 -9.262 -32.014 1.00 56.97 188 GLN A N 1
ATOM 1565 C CA . GLN A 1 188 ? 6.372 -9.971 -31.002 1.00 56.97 188 GLN A CA 1
ATOM 1566 C C . GLN A 1 188 ? 7.273 -9.058 -30.133 1.00 56.97 188 GLN A C 1
ATOM 1568 O O . GLN A 1 188 ? 8.054 -9.552 -29.323 1.00 56.97 188 GLN A O 1
ATOM 1573 N N . GLN A 1 189 ? 7.193 -7.734 -30.283 1.00 58.91 189 GLN A N 1
ATOM 1574 C CA . GLN A 1 189 ? 7.834 -6.771 -29.398 1.00 58.91 189 GLN A CA 1
ATOM 1575 C C . GLN A 1 189 ? 6.878 -6.454 -28.251 1.00 58.91 189 GLN A C 1
ATOM 1577 O O . GLN A 1 189 ? 6.010 -5.591 -28.342 1.00 58.91 189 GLN A O 1
ATOM 1582 N N . GLN A 1 190 ? 7.029 -7.208 -27.170 1.00 62.28 190 GLN A N 1
ATOM 1583 C CA . GLN A 1 190 ? 6.289 -6.986 -25.937 1.00 62.28 190 GLN A CA 1
ATOM 1584 C C . GLN A 1 190 ? 6.715 -5.638 -25.327 1.00 62.28 190 GLN A C 1
ATOM 1586 O O . GLN A 1 190 ? 7.890 -5.429 -25.017 1.00 62.28 190 GLN A O 1
ATOM 1591 N N . LEU A 1 191 ? 5.757 -4.718 -25.211 1.00 78.62 191 LEU A N 1
ATOM 1592 C CA . LEU A 1 191 ? 5.964 -3.343 -24.765 1.00 78.62 191 LEU A CA 1
ATOM 1593 C C . LEU A 1 191 ? 6.209 -3.299 -23.252 1.00 78.62 191 LEU A C 1
ATOM 1595 O O . LEU A 1 191 ? 5.420 -3.826 -22.476 1.00 78.62 191 LEU A O 1
ATOM 1599 N N . ILE A 1 192 ? 7.287 -2.632 -22.833 1.00 90.00 192 ILE A N 1
ATOM 1600 C CA . ILE A 1 192 ? 7.449 -2.190 -21.443 1.00 90.00 192 ILE A CA 1
ATOM 1601 C C . ILE A 1 192 ? 6.456 -1.048 -21.232 1.00 90.00 192 ILE A C 1
ATOM 1603 O O . ILE A 1 192 ? 6.522 -0.047 -21.951 1.00 90.00 192 ILE A O 1
ATOM 1607 N N . TRP A 1 193 ? 5.568 -1.154 -20.244 1.00 91.88 193 TRP A N 1
ATOM 1608 C CA . TRP A 1 193 ? 4.666 -0.055 -19.913 1.00 91.88 193 TRP A CA 1
ATOM 1609 C C . TRP A 1 193 ? 5.468 1.119 -19.382 1.00 91.88 193 TRP A C 1
ATOM 1611 O O . TRP A 1 193 ? 6.204 1.005 -18.395 1.00 91.88 193 TRP A O 1
ATOM 1621 N N . GLN A 1 194 ? 5.313 2.262 -20.033 1.00 94.62 194 GLN A N 1
ATOM 1622 C CA . GLN A 1 194 ? 5.964 3.508 -19.667 1.00 94.62 194 GLN A CA 1
ATOM 1623 C C . GLN A 1 194 ? 4.935 4.478 -19.103 1.00 94.62 194 GLN A C 1
ATOM 1625 O O . GLN A 1 194 ? 3.769 4.491 -19.489 1.00 94.62 194 GLN A O 1
ATOM 1630 N N . CYS A 1 195 ? 5.371 5.309 -18.165 1.00 94.69 195 CYS A N 1
ATOM 1631 C CA . CYS A 1 195 ? 4.529 6.366 -17.630 1.00 94.69 195 CYS A CA 1
ATOM 1632 C C . CYS A 1 195 ? 4.192 7.383 -18.731 1.00 94.69 195 CYS A C 1
ATOM 1634 O O . CYS A 1 195 ? 5.094 8.030 -19.253 1.00 94.69 195 CYS A O 1
ATOM 1636 N N . GLN A 1 196 ? 2.903 7.590 -18.998 1.00 92.69 196 GLN A N 1
ATOM 1637 C CA . GLN A 1 196 ? 2.382 8.532 -20.005 1.00 92.69 196 GLN A CA 1
ATOM 1638 C C . GLN A 1 196 ? 2.801 10.004 -19.792 1.00 92.69 196 GLN A C 1
ATOM 1640 O O . GLN A 1 196 ? 2.834 10.788 -20.734 1.00 92.69 196 GLN A O 1
ATOM 1645 N N . GLU A 1 197 ? 3.152 10.393 -18.561 1.00 94.69 197 GLU A N 1
ATOM 1646 C CA . GLU A 1 197 ? 3.551 11.774 -18.243 1.00 94.69 197 GLU A CA 1
ATOM 1647 C C . GLU A 1 197 ? 5.025 12.064 -18.561 1.00 94.69 197 GLU A C 1
ATOM 1649 O O . GLU A 1 197 ? 5.358 13.169 -18.977 1.00 94.69 197 GLU A O 1
ATOM 1654 N N . CYS A 1 198 ? 5.923 11.092 -18.357 1.00 94.31 198 CYS A N 1
ATOM 1655 C CA . CYS A 1 198 ? 7.358 11.258 -18.653 1.00 94.31 198 CYS A CA 1
ATOM 1656 C C . CYS A 1 198 ? 7.816 10.505 -19.908 1.00 94.31 198 CYS A C 1
ATOM 1658 O O . CYS A 1 198 ? 8.958 10.669 -20.334 1.00 94.31 198 CYS A O 1
ATOM 1660 N N . ASN A 1 199 ? 6.960 9.641 -20.462 1.00 92.00 199 ASN A N 1
ATOM 1661 C CA . ASN A 1 199 ? 7.157 8.804 -21.652 1.00 92.00 199 ASN A CA 1
ATOM 1662 C C . ASN A 1 199 ? 8.454 7.981 -21.684 1.00 92.00 199 ASN A C 1
ATOM 1664 O O . ASN A 1 199 ? 8.850 7.484 -22.729 1.00 92.00 199 ASN A O 1
ATOM 1668 N N . THR A 1 200 ? 9.141 7.854 -20.547 1.00 92.00 200 THR A N 1
ATOM 1669 C CA . THR A 1 200 ? 10.506 7.317 -20.512 1.00 92.00 200 THR A CA 1
ATOM 1670 C C . THR A 1 200 ? 10.693 6.303 -19.401 1.00 92.00 200 THR A C 1
ATOM 1672 O O . THR A 1 200 ? 11.388 5.307 -19.594 1.00 92.00 200 THR A O 1
ATOM 1675 N N . LEU A 1 201 ? 10.126 6.544 -18.218 1.00 95.06 201 LEU A N 1
ATOM 1676 C CA . LEU A 1 201 ? 10.319 5.664 -17.068 1.00 95.06 201 LEU A CA 1
ATOM 1677 C C . LEU A 1 201 ? 9.291 4.532 -17.075 1.00 95.06 201 LEU A C 1
ATOM 1679 O O . LEU A 1 201 ? 8.120 4.780 -17.380 1.00 95.06 201 LEU A O 1
ATOM 1683 N N . PRO A 1 202 ? 9.702 3.307 -16.705 1.00 95.75 202 PRO A N 1
ATOM 1684 C CA . PRO A 1 202 ? 8.794 2.180 -16.639 1.00 95.75 202 PRO A CA 1
ATOM 1685 C C . PRO A 1 202 ? 7.752 2.398 -15.538 1.00 95.75 202 PRO A C 1
ATOM 1687 O O . PRO A 1 202 ? 7.998 3.063 -14.524 1.00 95.75 202 PRO A O 1
ATOM 1690 N N . MET A 1 203 ? 6.578 1.822 -15.725 1.00 95.38 203 MET A N 1
ATOM 1691 C CA . MET A 1 203 ? 5.575 1.733 -14.679 1.00 95.38 203 MET A CA 1
ATOM 1692 C C . MET A 1 203 ? 5.916 0.624 -13.683 1.00 95.38 203 MET A C 1
ATOM 1694 O O . MET A 1 203 ? 6.612 -0.339 -14.003 1.00 95.38 203 MET A O 1
ATOM 1698 N N . ARG A 1 204 ? 5.419 0.763 -12.460 1.00 95.31 204 ARG A N 1
ATOM 1699 C CA . ARG A 1 204 ? 5.591 -0.188 -11.358 1.00 95.31 204 ARG A CA 1
ATOM 1700 C C . ARG A 1 204 ? 4.242 -0.513 -10.729 1.00 95.31 204 ARG A C 1
ATOM 1702 O O . ARG A 1 204 ? 3.352 0.334 -10.822 1.00 95.31 204 ARG A O 1
ATOM 1709 N N . PRO A 1 205 ? 4.079 -1.654 -10.043 1.00 95.31 205 PRO A N 1
ATOM 1710 C CA . PRO A 1 205 ? 2.860 -1.899 -9.288 1.00 95.31 205 PRO A CA 1
ATOM 1711 C C . PRO A 1 205 ? 2.686 -0.806 -8.226 1.00 95.31 205 PRO A C 1
ATOM 1713 O O . PRO A 1 205 ? 3.650 -0.380 -7.574 1.00 95.31 205 PRO A O 1
ATOM 1716 N N . ASN A 1 206 ? 1.452 -0.344 -8.052 1.00 93.38 206 ASN A N 1
ATOM 1717 C CA . ASN A 1 206 ? 1.059 0.594 -7.011 1.00 93.38 206 ASN A CA 1
ATOM 1718 C C . ASN A 1 206 ? 0.863 -0.171 -5.697 1.00 93.38 206 ASN A C 1
ATOM 1720 O O . ASN A 1 206 ? -0.221 -0.189 -5.125 1.00 93.38 206 ASN A O 1
ATOM 1724 N N . VAL A 1 207 ? 1.918 -0.834 -5.229 1.00 91.69 207 VAL A N 1
ATOM 1725 C CA . VAL A 1 207 ? 1.988 -1.561 -3.954 1.00 91.69 207 VAL A CA 1
ATOM 1726 C C . VAL A 1 207 ? 3.322 -1.250 -3.288 1.00 91.69 207 VAL A C 1
ATOM 1728 O O . VAL A 1 207 ? 4.323 -1.026 -3.979 1.00 91.69 207 VAL A O 1
ATOM 1731 N N . LEU A 1 208 ? 3.340 -1.254 -1.955 1.00 92.06 208 LEU A N 1
ATOM 1732 C CA . LEU A 1 208 ? 4.580 -1.143 -1.195 1.00 92.06 208 LEU A CA 1
ATOM 1733 C C . LEU A 1 208 ? 5.458 -2.371 -1.464 1.00 92.06 208 LEU A C 1
ATOM 1735 O O . LEU A 1 208 ? 5.028 -3.507 -1.261 1.00 92.06 208 LEU A O 1
ATOM 1739 N N . LEU A 1 209 ? 6.687 -2.127 -1.907 1.00 93.56 209 LEU A N 1
ATOM 1740 C CA . LEU A 1 209 ? 7.712 -3.156 -2.081 1.00 93.56 209 LEU A CA 1
ATOM 1741 C C . LEU A 1 209 ? 8.702 -3.117 -0.901 1.00 93.56 209 LEU A C 1
ATOM 1743 O O . LEU A 1 209 ? 8.748 -2.157 -0.131 1.00 93.56 209 LEU A O 1
ATOM 1747 N N . PHE A 1 210 ? 9.518 -4.155 -0.735 1.00 91.38 210 PHE A N 1
ATOM 1748 C CA . PHE A 1 210 ? 10.591 -4.149 0.255 1.00 91.38 210 PHE A CA 1
ATOM 1749 C C . PHE A 1 210 ? 11.627 -3.093 -0.076 1.00 91.38 210 PHE A C 1
ATOM 1751 O O . PHE A 1 210 ? 12.043 -2.952 -1.225 1.00 91.38 210 PHE A O 1
ATOM 1758 N N . HIS A 1 211 ? 12.072 -2.377 0.957 1.00 89.69 211 HIS A N 1
ATOM 1759 C CA . HIS A 1 211 ? 12.993 -1.255 0.802 1.00 89.69 211 HIS A CA 1
ATOM 1760 C C . HIS A 1 211 ? 12.483 -0.259 -0.233 1.00 89.69 211 HIS A C 1
ATOM 1762 O O . HIS A 1 211 ? 13.259 0.229 -1.051 1.00 89.69 211 HIS A O 1
ATOM 1768 N N . ASP A 1 212 ? 11.185 0.007 -0.258 1.00 90.50 212 ASP A N 1
ATOM 1769 C CA . ASP A 1 212 ? 10.601 1.051 -1.079 1.00 90.50 212 ASP A CA 1
ATOM 1770 C C . ASP A 1 212 ? 10.707 2.399 -0.362 1.00 90.50 212 ASP A C 1
ATOM 1772 O O . ASP A 1 212 ? 10.616 2.474 0.860 1.00 90.50 212 ASP A O 1
ATOM 1776 N N . THR A 1 213 ? 10.959 3.465 -1.114 1.00 89.81 213 THR A N 1
ATOM 1777 C CA . THR A 1 213 ? 10.961 4.843 -0.590 1.00 89.81 213 THR A CA 1
ATOM 1778 C C . THR A 1 213 ? 10.110 5.763 -1.441 1.00 89.81 213 THR A C 1
ATOM 1780 O O . THR A 1 213 ? 10.197 6.981 -1.303 1.00 89.81 213 THR A O 1
ATOM 1783 N N . ASP A 1 214 ? 9.281 5.197 -2.318 1.00 90.00 214 ASP A N 1
ATOM 1784 C CA . ASP A 1 214 ? 8.326 5.978 -3.078 1.00 90.00 214 ASP A CA 1
ATOM 1785 C C . ASP A 1 214 ? 7.386 6.711 -2.119 1.00 90.00 214 ASP A C 1
ATOM 1787 O O . ASP A 1 214 ? 6.484 6.133 -1.504 1.00 90.00 214 ASP A O 1
ATOM 1791 N N . ILE A 1 215 ? 7.611 8.018 -2.008 1.00 86.81 215 ILE A N 1
ATOM 1792 C CA . ILE A 1 215 ? 6.873 8.894 -1.106 1.00 86.81 215 ILE A CA 1
ATOM 1793 C C . ILE A 1 215 ? 5.376 8.874 -1.392 1.00 86.81 215 ILE A C 1
ATOM 1795 O O . ILE A 1 215 ? 4.566 9.108 -0.505 1.00 86.81 215 ILE A O 1
ATOM 1799 N N . ASN A 1 216 ? 4.978 8.549 -2.617 1.00 84.50 216 ASN A N 1
ATOM 1800 C CA . ASN A 1 216 ? 3.572 8.501 -2.961 1.00 84.50 216 ASN A CA 1
ATOM 1801 C C . ASN A 1 216 ? 2.857 7.301 -2.331 1.00 84.50 216 ASN A C 1
ATOM 1803 O O . ASN A 1 216 ? 1.653 7.367 -2.092 1.00 84.50 216 ASN A O 1
ATOM 1807 N N . ILE A 1 217 ? 3.586 6.211 -2.088 1.00 86.06 217 ILE A N 1
ATOM 1808 C CA . ILE A 1 217 ? 3.086 5.045 -1.361 1.00 86.06 217 ILE A CA 1
ATOM 1809 C C . ILE A 1 217 ? 3.224 5.322 0.135 1.00 86.06 217 ILE A C 1
ATOM 1811 O O . ILE A 1 217 ? 2.235 5.242 0.864 1.00 86.06 217 ILE A O 1
ATOM 1815 N N . LEU A 1 218 ? 4.407 5.752 0.583 1.00 86.75 218 LEU A N 1
ATOM 1816 C CA . LEU A 1 218 ? 4.673 6.010 1.999 1.00 86.75 218 LEU A CA 1
ATOM 1817 C C . LEU A 1 218 ? 3.757 7.083 2.598 1.00 86.75 218 LEU A C 1
ATOM 1819 O O . LEU A 1 218 ? 3.273 6.895 3.705 1.00 86.75 218 LEU A O 1
ATOM 1823 N N . ASN A 1 219 ? 3.426 8.150 1.865 1.00 84.19 219 ASN A N 1
ATOM 1824 C CA . ASN A 1 219 ? 2.489 9.172 2.340 1.00 84.19 219 ASN A CA 1
ATOM 1825 C C . ASN A 1 219 ? 1.091 8.604 2.588 1.00 84.19 219 ASN A C 1
ATOM 1827 O O . ASN A 1 219 ? 0.424 9.023 3.529 1.00 84.19 219 ASN A O 1
ATOM 1831 N N . SER A 1 220 ? 0.617 7.678 1.745 1.00 80.69 220 SER A N 1
ATOM 1832 C CA . SER A 1 220 ? -0.680 7.038 1.986 1.00 80.69 220 SER A CA 1
ATOM 1833 C C . SER A 1 220 ? -0.643 6.203 3.264 1.00 80.69 220 SER A C 1
ATOM 1835 O O . SER A 1 220 ? -1.531 6.344 4.098 1.00 80.69 220 SER A O 1
ATOM 1837 N N . ILE A 1 221 ? 0.434 5.445 3.476 1.00 81.38 221 ILE A N 1
ATOM 1838 C CA . ILE A 1 221 ? 0.643 4.634 4.679 1.00 81.38 221 ILE A CA 1
ATOM 1839 C C . ILE A 1 221 ? 0.738 5.518 5.921 1.00 81.38 221 ILE A C 1
ATOM 1841 O O . ILE A 1 221 ? 0.054 5.266 6.904 1.00 81.38 221 ILE A O 1
ATOM 1845 N N . GLN A 1 222 ? 1.519 6.595 5.864 1.00 81.56 222 GLN A N 1
ATOM 1846 C CA . GLN A 1 222 ? 1.661 7.540 6.965 1.00 81.56 222 GLN A CA 1
ATOM 1847 C C . GLN A 1 222 ? 0.325 8.206 7.308 1.00 81.56 222 GLN A C 1
ATOM 1849 O O . GLN A 1 222 ? -0.035 8.281 8.477 1.00 81.56 222 GLN A O 1
ATOM 1854 N N . LYS A 1 223 ? -0.460 8.629 6.308 1.00 81.44 223 LYS A N 1
ATOM 1855 C CA . LYS A 1 223 ? -1.813 9.165 6.535 1.00 81.44 223 LYS A CA 1
ATOM 1856 C C . LYS A 1 223 ? -2.717 8.151 7.230 1.00 81.44 223 LYS A C 1
ATOM 1858 O O . LYS A 1 223 ? -3.480 8.527 8.112 1.00 81.44 223 LYS A O 1
ATOM 1863 N N . GLN A 1 224 ? -2.640 6.886 6.831 1.00 77.25 224 GLN A N 1
ATOM 1864 C CA . GLN A 1 224 ? -3.395 5.808 7.461 1.00 77.25 224 GLN A CA 1
ATOM 1865 C C . GLN A 1 224 ? -2.925 5.536 8.897 1.00 77.25 224 GLN A C 1
ATOM 1867 O O . GLN A 1 224 ? -3.759 5.370 9.780 1.00 77.25 224 GLN A O 1
ATOM 1872 N N . SER A 1 225 ? -1.617 5.590 9.150 1.00 80.25 225 SER A N 1
ATOM 1873 C CA . SER A 1 225 ? -1.039 5.504 10.495 1.00 80.25 225 SER A CA 1
ATOM 1874 C C . SER A 1 225 ? -1.519 6.644 11.395 1.00 80.25 225 SER A C 1
ATOM 1876 O O . SER A 1 225 ? -1.940 6.397 12.517 1.00 80.25 225 SER A O 1
ATOM 1878 N N . ILE A 1 226 ? -1.521 7.886 10.900 1.00 80.12 226 ILE A N 1
ATOM 1879 C CA . ILE A 1 226 ? -2.022 9.053 11.646 1.00 80.12 226 ILE A CA 1
ATOM 1880 C C . ILE A 1 226 ? -3.511 8.889 11.961 1.00 80.12 226 ILE A C 1
ATOM 1882 O O . ILE A 1 226 ? -3.934 9.124 13.086 1.00 80.12 226 ILE A O 1
ATOM 1886 N N . ARG A 1 227 ? -4.316 8.453 10.985 1.00 77.69 227 ARG A N 1
ATOM 1887 C CA . ARG A 1 227 ? -5.750 8.199 11.201 1.00 77.69 227 ARG A CA 1
ATOM 1888 C C . ARG A 1 227 ? -5.998 7.126 12.250 1.00 77.69 227 ARG A C 1
ATOM 1890 O O . ARG A 1 227 ? -6.938 7.258 13.024 1.00 77.69 227 ARG A O 1
ATOM 1897 N N . TYR A 1 228 ? -5.185 6.074 12.251 1.00 79.56 228 TYR A N 1
ATOM 1898 C CA . TYR A 1 228 ? -5.259 5.023 13.257 1.00 79.56 228 TYR A CA 1
ATOM 1899 C C . TYR A 1 228 ? -4.987 5.582 14.658 1.00 79.56 228 TYR A C 1
ATOM 1901 O O . TYR A 1 228 ? -5.818 5.404 15.538 1.00 79.56 228 TYR A O 1
ATOM 1909 N N . GLN A 1 229 ? -3.913 6.356 14.821 1.00 79.94 229 GLN A N 1
ATOM 1910 C CA . GLN A 1 229 ? -3.562 7.009 16.089 1.00 79.94 229 GLN A CA 1
ATOM 1911 C C . GLN A 1 229 ? -4.648 7.988 16.572 1.00 79.94 229 GLN A C 1
ATOM 1913 O O . GLN A 1 229 ? -5.011 8.019 17.742 1.00 79.94 229 GLN A O 1
ATOM 1918 N N . GLN A 1 230 ? -5.247 8.756 15.658 1.00 80.81 230 GLN A N 1
ATOM 1919 C CA . GLN A 1 230 ? -6.385 9.623 15.986 1.00 80.81 230 GLN A CA 1
ATOM 1920 C C . GLN A 1 230 ? -7.612 8.823 16.437 1.00 80.81 230 GLN A C 1
ATOM 1922 O O . GLN A 1 230 ? -8.307 9.218 17.370 1.00 80.81 230 GLN A O 1
ATOM 1927 N N . TRP A 1 231 ? -7.908 7.714 15.757 1.00 84.06 231 TRP A N 1
ATOM 1928 C CA . TRP A 1 231 ? -9.004 6.828 16.140 1.00 84.06 231 TRP A CA 1
ATOM 1929 C C . TRP A 1 231 ? -8.774 6.219 17.525 1.00 84.06 231 TRP A C 1
ATOM 1931 O O . TRP A 1 231 ? -9.706 6.191 18.325 1.00 84.06 231 TRP A O 1
ATOM 1941 N N . GLU A 1 232 ? -7.552 5.775 17.799 1.00 81.75 232 GLU A N 1
ATOM 1942 C CA . GLU A 1 232 ? -7.123 5.221 19.081 1.00 81.75 232 GLU A CA 1
ATOM 1943 C C . GLU A 1 232 ? -7.367 6.228 20.213 1.00 81.75 232 GLU A C 1
ATOM 1945 O O . GLU A 1 232 ? -8.155 5.939 21.113 1.00 81.75 232 GLU A O 1
ATOM 1950 N N . ALA A 1 233 ? -6.861 7.459 20.084 1.00 82.19 233 ALA A N 1
ATOM 1951 C CA . ALA A 1 233 ? -7.076 8.528 21.065 1.00 82.19 233 ALA A CA 1
ATOM 1952 C C . ALA A 1 233 ? -8.569 8.818 21.339 1.00 82.19 233 ALA A C 1
ATOM 1954 O O . ALA A 1 233 ? -8.984 8.967 22.490 1.00 82.19 233 ALA A O 1
ATOM 1955 N N . ILE A 1 234 ? -9.408 8.847 20.294 1.00 82.06 234 ILE A N 1
ATOM 1956 C CA . ILE A 1 234 ? -10.861 9.055 20.440 1.00 82.06 234 ILE A CA 1
ATOM 1957 C C . ILE A 1 234 ? -11.507 7.909 21.228 1.00 82.06 234 ILE A C 1
ATOM 1959 O O . ILE A 1 234 ? -12.381 8.143 22.064 1.00 82.06 234 ILE A O 1
ATOM 1963 N N . ILE A 1 235 ? -11.124 6.661 20.947 1.00 78.94 235 ILE A N 1
ATOM 1964 C CA . ILE A 1 235 ? -11.679 5.492 21.640 1.00 78.94 235 ILE A CA 1
ATOM 1965 C C . ILE A 1 235 ? -11.320 5.526 23.123 1.00 78.94 235 ILE A C 1
ATOM 1967 O O . ILE A 1 235 ? -12.190 5.285 23.963 1.00 78.94 235 ILE A O 1
ATOM 1971 N N . GLU A 1 236 ? -10.080 5.868 23.449 1.00 81.00 236 GLU A N 1
ATOM 1972 C CA . GLU A 1 236 ? -9.635 5.999 24.832 1.00 81.00 236 GLU A CA 1
ATOM 1973 C C . GLU A 1 236 ? -10.439 7.063 25.594 1.00 81.00 236 GLU A C 1
ATOM 1975 O O . GLU A 1 236 ? -10.947 6.796 26.688 1.00 81.00 236 GLU A O 1
ATOM 1980 N N . GLU A 1 237 ? -10.637 8.244 25.002 1.00 83.94 237 GLU A N 1
ATOM 1981 C CA . GLU A 1 237 ? -11.419 9.329 25.608 1.00 83.94 237 GLU A CA 1
ATOM 1982 C C . GLU A 1 237 ? -12.892 8.934 25.827 1.00 83.94 237 GLU A C 1
ATOM 1984 O O . GLU A 1 237 ? -13.478 9.205 26.886 1.00 83.94 237 GLU A O 1
ATOM 1989 N N . GLU A 1 238 ? -13.505 8.252 24.854 1.00 83.50 238 GLU A N 1
ATOM 1990 C CA . GLU A 1 238 ? -14.891 7.782 24.946 1.00 83.50 238 GLU A CA 1
ATOM 1991 C C . GLU A 1 238 ? -15.083 6.743 26.055 1.00 83.50 238 GLU A C 1
ATOM 1993 O O . GLU A 1 238 ? -16.106 6.761 26.759 1.00 83.50 238 GLU A O 1
ATOM 1998 N N . LEU A 1 239 ? -14.109 5.848 26.235 1.00 80.38 239 LEU A N 1
ATOM 1999 C CA . LEU A 1 239 ? -14.131 4.838 27.291 1.00 80.38 239 LEU A CA 1
ATOM 2000 C C . LEU A 1 239 ? -14.018 5.482 28.677 1.00 80.38 239 LEU A C 1
ATOM 2002 O O . LEU A 1 239 ? -14.802 5.143 29.573 1.00 80.38 239 LEU A O 1
ATOM 2006 N N . ILE A 1 240 ? -13.128 6.464 28.841 1.00 81.38 240 ILE A N 1
ATOM 2007 C CA . ILE A 1 240 ? -12.976 7.224 30.092 1.00 81.38 240 ILE A CA 1
ATOM 2008 C C . ILE A 1 240 ? -14.259 8.007 30.412 1.00 81.38 240 ILE A C 1
ATOM 2010 O O . ILE A 1 240 ? -14.786 7.939 31.529 1.00 81.38 240 ILE A O 1
ATOM 2014 N N . SER A 1 241 ? -14.812 8.709 29.422 1.00 82.62 241 SER A N 1
ATOM 2015 C CA . SER A 1 241 ? -16.000 9.557 29.587 1.00 82.62 241 SER A CA 1
ATOM 2016 C C . SER A 1 241 ? -17.257 8.759 29.942 1.00 82.62 241 SER A C 1
ATOM 2018 O O . SER A 1 241 ? -18.036 9.162 30.814 1.00 82.62 241 SER A O 1
ATOM 2020 N N . SER A 1 242 ? -17.443 7.592 29.316 1.00 80.44 242 SER A N 1
ATOM 2021 C CA . SER A 1 242 ? -18.592 6.714 29.575 1.00 80.44 242 SER A CA 1
ATOM 2022 C C . SER A 1 242 ? -18.636 6.248 31.033 1.00 80.44 242 SER A C 1
ATOM 2024 O O . SER A 1 242 ? -19.714 6.197 31.630 1.00 80.44 242 SER A O 1
ATOM 2026 N N . ASN A 1 243 ? -17.477 5.996 31.647 1.00 74.38 243 ASN A N 1
ATOM 2027 C CA . ASN A 1 243 ? -17.404 5.590 33.050 1.00 74.38 243 ASN A CA 1
ATOM 2028 C C . ASN A 1 243 ? -17.711 6.730 34.029 1.00 74.38 243 ASN A C 1
ATOM 2030 O O . ASN A 1 243 ? -18.398 6.500 35.027 1.00 74.38 243 ASN A O 1
ATOM 2034 N N . ASN A 1 244 ? -17.293 7.960 33.727 1.00 76.00 244 ASN A N 1
ATOM 2035 C CA . ASN A 1 244 ? -17.569 9.116 34.587 1.00 76.00 244 ASN A CA 1
ATOM 2036 C C . ASN A 1 244 ? -19.055 9.515 34.594 1.00 76.00 244 ASN A C 1
ATOM 2038 O O . ASN A 1 244 ? -19.572 9.972 35.614 1.00 76.00 244 ASN A O 1
ATOM 2042 N N . SER A 1 245 ? -19.767 9.298 33.483 1.00 73.19 245 SER A N 1
ATOM 2043 C CA . SER A 1 245 ? -21.187 9.661 33.342 1.00 73.19 245 SER A CA 1
ATOM 2044 C C . SER A 1 245 ? -22.153 8.863 34.235 1.00 73.19 245 SER A C 1
ATOM 2046 O O . SER A 1 245 ? -23.294 9.277 34.432 1.00 73.19 245 SER A O 1
ATOM 2048 N N . ASN A 1 246 ? -21.701 7.753 34.829 1.00 66.06 246 ASN A N 1
ATOM 2049 C CA . ASN A 1 246 ? -22.510 6.923 35.726 1.00 66.06 246 ASN A CA 1
ATOM 2050 C C . ASN A 1 246 ? -22.502 7.399 37.190 1.00 66.06 246 ASN A C 1
ATOM 2052 O O . ASN A 1 246 ? -23.080 6.726 38.047 1.00 66.06 246 ASN A O 1
ATOM 2056 N N . LYS A 1 247 ? -21.864 8.534 37.513 1.00 65.06 247 LYS A N 1
ATOM 2057 C CA . LYS A 1 247 ? -21.865 9.054 38.885 1.00 65.06 247 LYS A CA 1
ATOM 2058 C C . LYS A 1 247 ? -23.278 9.558 39.228 1.00 65.06 247 LYS A C 1
ATOM 2060 O O . LYS A 1 247 ? -23.776 10.453 38.542 1.00 65.06 247 LYS A O 1
ATOM 2065 N N . PRO A 1 248 ? -23.954 8.994 40.249 1.00 61.53 248 PRO A N 1
ATOM 2066 C CA . PRO A 1 248 ? -25.291 9.426 40.626 1.00 61.53 248 PRO A CA 1
ATOM 2067 C C . PRO A 1 248 ? -25.231 10.903 41.001 1.00 61.53 248 PRO A C 1
ATOM 2069 O O . PRO A 1 248 ? -24.478 11.302 41.892 1.00 61.53 248 PRO A O 1
ATOM 2072 N N . ASN A 1 249 ? -25.989 11.719 40.273 1.00 61.03 249 ASN A N 1
ATOM 2073 C CA . ASN A 1 249 ? -26.041 13.153 40.488 1.00 61.03 249 ASN A CA 1
ATOM 2074 C C . ASN A 1 249 ? -26.789 13.400 41.807 1.00 61.03 249 ASN A C 1
ATOM 2076 O O . ASN A 1 249 ? -28.014 13.517 41.826 1.00 61.03 249 ASN A O 1
ATOM 2080 N N . ASN A 1 250 ? -26.057 13.400 42.924 1.00 61.19 250 ASN A N 1
ATOM 2081 C CA . ASN A 1 250 ? -26.561 13.721 44.258 1.00 61.19 250 ASN A CA 1
ATOM 2082 C C . ASN A 1 250 ? -26.813 15.235 44.360 1.00 61.19 250 ASN A C 1
ATOM 2084 O O . ASN A 1 250 ? -26.227 15.936 45.182 1.00 61.19 250 ASN A O 1
ATOM 2088 N N . ASN A 1 251 ? -27.710 15.752 43.521 1.00 57.00 251 ASN A N 1
ATOM 2089 C CA . ASN A 1 251 ? -28.284 17.072 43.716 1.00 57.00 251 ASN A CA 1
ATOM 2090 C C . ASN A 1 251 ? -29.326 16.966 44.829 1.00 57.00 251 ASN A C 1
ATOM 2092 O O . ASN A 1 251 ? -30.528 16.890 44.588 1.00 57.00 251 ASN A O 1
ATOM 2096 N N . ASN A 1 252 ? -28.837 16.986 46.067 1.00 57.91 252 ASN A N 1
ATOM 2097 C CA . ASN A 1 252 ? -29.605 17.458 47.211 1.00 57.91 252 ASN A CA 1
ATOM 2098 C C . ASN A 1 252 ? -29.744 18.986 47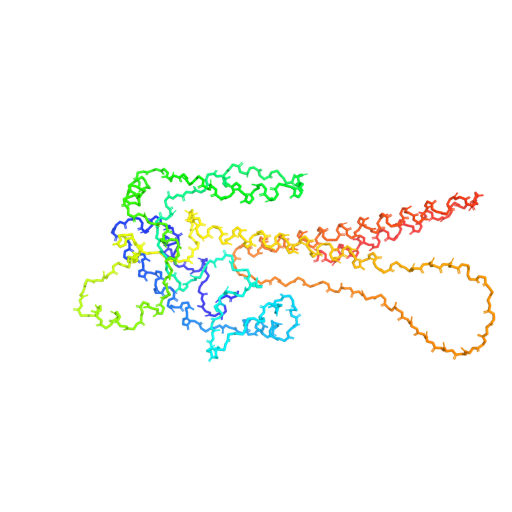.072 1.00 57.91 252 ASN A C 1
ATOM 2100 O O . ASN A 1 252 ? -29.152 19.766 47.817 1.00 57.91 252 ASN A O 1
ATOM 2104 N N . GLU A 1 253 ? -30.497 19.432 46.065 1.00 55.59 253 GLU A N 1
ATOM 2105 C CA . GLU A 1 253 ? -31.061 20.772 46.101 1.00 55.59 253 GLU A CA 1
ATOM 2106 C C . GLU A 1 253 ? -32.096 20.779 47.220 1.00 55.59 253 GLU A C 1
ATOM 2108 O O . GLU A 1 253 ? -33.147 20.141 47.139 1.00 55.59 253 GLU A O 1
ATOM 2113 N N . ASN A 1 254 ? -31.770 21.512 48.282 1.00 58.34 254 ASN A N 1
ATOM 2114 C CA . ASN A 1 254 ? -32.726 22.023 49.250 1.00 58.34 254 ASN A CA 1
ATOM 2115 C C . ASN A 1 254 ? -33.802 22.835 48.505 1.00 58.34 254 ASN A C 1
ATOM 2117 O O . ASN A 1 254 ? -33.728 24.060 48.424 1.00 58.34 254 ASN A O 1
ATOM 2121 N N . GLN A 1 255 ? -34.815 22.154 47.967 1.00 50.47 255 GLN A N 1
ATOM 2122 C CA . GLN A 1 255 ? -36.084 22.770 47.611 1.00 50.47 255 GLN A CA 1
ATOM 2123 C C . GLN A 1 255 ? -36.845 23.039 48.9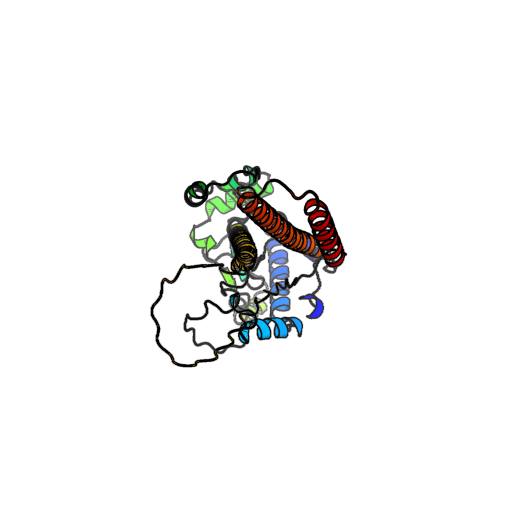02 1.00 50.47 255 GLN A C 1
ATOM 2125 O O . GLN A 1 255 ? -37.544 22.196 49.465 1.00 50.47 255 GLN A O 1
ATOM 2130 N N . SER A 1 256 ? -36.681 24.264 49.379 1.00 58.50 256 SER A N 1
ATOM 2131 C CA . SER A 1 256 ? -37.623 24.906 50.271 1.00 58.50 256 SER A CA 1
ATOM 2132 C C . SER A 1 256 ? -39.019 24.893 49.638 1.00 58.50 256 SER A C 1
ATOM 2134 O O . SER A 1 256 ? -39.272 25.539 48.628 1.00 58.50 256 SER A O 1
ATOM 2136 N N . ASN A 1 257 ? -39.914 24.136 50.276 1.00 57.91 257 ASN A N 1
ATOM 2137 C CA . ASN A 1 257 ? -41.358 24.342 50.379 1.00 57.91 257 ASN A CA 1
ATOM 2138 C C . ASN A 1 257 ? -42.036 25.134 49.249 1.00 57.91 257 ASN A C 1
ATOM 2140 O O . ASN A 1 257 ? -42.103 26.361 49.310 1.00 57.91 257 ASN A O 1
ATOM 2144 N N . GLN A 1 258 ? -42.757 24.426 48.378 1.00 46.72 258 GLN A N 1
ATOM 2145 C CA . GLN A 1 258 ? -44.127 24.817 48.042 1.00 46.72 258 GLN A CA 1
ATOM 2146 C C . GLN A 1 258 ? -44.965 23.591 47.662 1.00 46.72 258 GLN A C 1
ATOM 2148 O O . GLN A 1 258 ? -44.699 22.880 46.699 1.00 46.72 258 GLN A O 1
ATOM 2153 N N . ASN A 1 259 ? -45.987 23.355 48.483 1.00 58.28 259 ASN A N 1
ATOM 2154 C CA . ASN A 1 259 ? -47.038 22.367 48.293 1.00 58.28 259 ASN A CA 1
ATOM 2155 C C . ASN A 1 259 ? -47.756 22.587 46.953 1.00 58.28 259 ASN A C 1
ATOM 2157 O O . ASN A 1 259 ? -48.273 23.679 46.729 1.00 58.28 259 ASN A O 1
ATOM 2161 N N . ASN A 1 260 ? -47.900 21.543 46.132 1.00 49.25 260 ASN A N 1
ATOM 2162 C CA . ASN A 1 260 ? -49.220 21.110 45.671 1.00 49.25 260 ASN A CA 1
ATOM 2163 C C . ASN A 1 260 ? -49.194 19.750 44.966 1.00 49.25 260 ASN A C 1
ATOM 2165 O O . ASN A 1 260 ? -48.299 19.402 44.205 1.00 49.25 260 ASN A O 1
ATOM 2169 N N . SER A 1 261 ? -50.239 19.000 45.289 1.00 57.16 261 SER A N 1
ATOM 2170 C CA . SER A 1 261 ? -50.532 17.617 44.946 1.00 57.16 261 SER A CA 1
ATOM 2171 C C . SER A 1 261 ? -50.788 17.416 43.451 1.00 57.16 261 SER A C 1
ATOM 2173 O O . SER A 1 261 ? -51.641 18.099 42.886 1.00 57.16 261 SER A O 1
ATOM 2175 N N . SER A 1 262 ? -50.114 16.439 42.834 1.00 48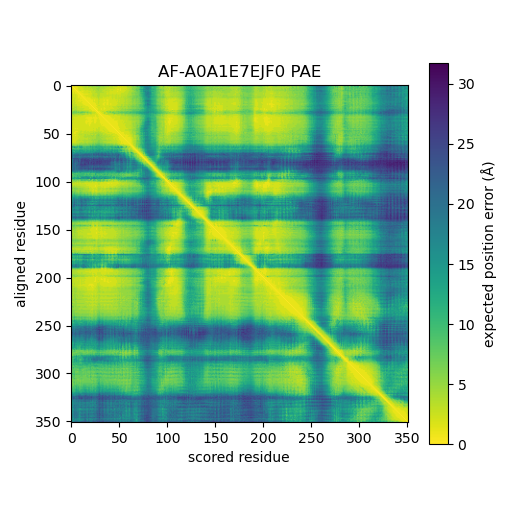.03 262 SER A N 1
ATOM 2176 C CA . SER A 1 262 ? -50.702 15.503 41.861 1.00 48.03 262 SER A CA 1
ATOM 2177 C C . SER A 1 262 ? -49.725 14.367 41.544 1.00 48.03 262 SER A C 1
ATOM 2179 O O . SER A 1 262 ? -48.622 14.584 41.049 1.00 48.03 262 SER A O 1
ATOM 2181 N N . ASN A 1 263 ? -50.171 13.150 41.854 1.00 53.75 263 ASN A N 1
ATOM 2182 C CA . ASN A 1 263 ? -49.518 11.868 41.609 1.00 53.75 263 ASN A CA 1
ATOM 2183 C C . ASN A 1 263 ? -49.022 11.718 40.165 1.00 53.75 263 ASN A C 1
ATOM 2185 O O . ASN A 1 263 ? -49.831 11.696 39.240 1.00 53.75 263 ASN A O 1
ATOM 2189 N N . ASN A 1 264 ? -47.723 11.482 39.986 1.00 46.06 264 ASN A N 1
ATOM 2190 C CA . ASN A 1 264 ? -47.216 10.829 38.784 1.00 46.06 264 ASN A CA 1
ATOM 2191 C C . ASN A 1 264 ? -46.053 9.896 39.151 1.00 46.06 264 ASN A C 1
ATOM 2193 O O . ASN A 1 264 ? -44.922 10.324 39.372 1.00 46.06 264 ASN A O 1
ATOM 2197 N N . HIS A 1 265 ? -46.363 8.602 39.255 1.00 51.91 265 HIS A N 1
ATOM 2198 C CA . HIS A 1 265 ? -45.386 7.524 39.380 1.00 51.91 265 HIS A CA 1
ATOM 2199 C C . HIS A 1 265 ? -44.654 7.352 38.044 1.00 51.91 265 HIS A C 1
ATOM 2201 O O . HIS A 1 265 ? -45.100 6.601 37.183 1.00 51.91 265 HIS A O 1
ATOM 2207 N N . ASN A 1 266 ? -43.512 8.020 37.883 1.00 49.16 266 ASN A N 1
ATOM 2208 C CA . ASN A 1 266 ? -42.527 7.661 36.865 1.00 49.16 266 ASN A CA 1
ATOM 2209 C C . ASN A 1 266 ? -41.297 7.072 37.559 1.00 49.16 266 ASN A C 1
ATOM 2211 O O . ASN A 1 266 ? -40.367 7.785 37.930 1.00 49.16 266 ASN A O 1
ATOM 2215 N N . ASN A 1 267 ? -41.311 5.748 37.732 1.00 47.53 267 ASN A N 1
ATOM 2216 C CA . ASN A 1 267 ? -40.136 4.951 38.084 1.00 47.53 267 ASN A CA 1
ATOM 2217 C C . ASN A 1 267 ? -39.174 4.919 36.887 1.00 47.53 267 ASN A C 1
ATOM 2219 O O . ASN A 1 267 ? -39.124 3.946 36.136 1.00 47.53 267 ASN A O 1
ATOM 2223 N N . ASN A 1 268 ? -38.410 5.991 36.700 1.00 47.19 268 ASN A N 1
ATOM 2224 C CA . ASN A 1 268 ? -37.290 6.002 35.767 1.00 47.19 268 ASN A CA 1
ATOM 2225 C C . ASN A 1 268 ? -36.066 5.394 36.462 1.00 47.19 268 ASN A C 1
ATOM 2227 O O . ASN A 1 268 ? -35.194 6.105 36.949 1.00 47.19 268 ASN A O 1
ATOM 2231 N N . ASN A 1 269 ? -36.013 4.060 36.503 1.00 51.72 269 ASN A N 1
ATOM 2232 C CA . ASN A 1 269 ? -34.775 3.329 36.773 1.00 51.72 269 ASN A CA 1
ATOM 2233 C C . ASN A 1 269 ? -33.795 3.629 35.630 1.00 51.72 269 ASN A C 1
ATOM 2235 O O . ASN A 1 269 ? -33.852 2.999 34.572 1.00 51.72 269 ASN A O 1
ATOM 2239 N N . SER A 1 270 ? -32.909 4.607 35.822 1.00 55.12 270 SER A N 1
ATOM 2240 C CA . SER A 1 270 ? -31.786 4.843 34.919 1.00 55.12 270 SER A CA 1
ATOM 2241 C C . SER A 1 270 ? -30.765 3.724 35.120 1.00 55.12 270 SER A C 1
ATOM 2243 O O . SER A 1 270 ? -29.824 3.856 35.901 1.00 55.12 270 SER A O 1
ATOM 2245 N N . SER A 1 271 ? -30.975 2.582 34.461 1.00 61.91 271 SER A N 1
ATOM 2246 C CA . SER A 1 271 ? -29.949 1.543 34.401 1.00 61.91 271 SER A CA 1
ATOM 2247 C C . SER A 1 271 ? -28.721 2.152 33.731 1.00 61.91 271 SER A C 1
ATOM 2249 O O . SER A 1 271 ? -28.818 2.588 32.576 1.00 61.91 271 SER A O 1
ATOM 2251 N N . SER A 1 272 ? -27.593 2.202 34.437 1.00 59.84 272 SER A N 1
ATOM 2252 C CA . SER A 1 272 ? -26.312 2.555 33.834 1.00 59.84 272 SER A CA 1
ATOM 2253 C C . SER A 1 272 ? -26.105 1.664 32.611 1.00 59.84 272 SER A C 1
ATOM 2255 O O . SER A 1 272 ? -26.157 0.435 32.688 1.00 59.84 272 SER A O 1
ATOM 2257 N N . LYS A 1 273 ? -25.974 2.276 31.433 1.00 64.31 273 LYS A N 1
ATOM 2258 C CA . LYS A 1 273 ? -25.669 1.516 30.222 1.00 64.31 273 LYS A CA 1
ATOM 2259 C C . LYS A 1 273 ? -24.195 1.159 30.285 1.00 64.31 273 LYS A C 1
ATOM 2261 O O . LYS A 1 273 ? -23.355 2.039 30.128 1.00 64.31 273 LYS A O 1
ATOM 2266 N N . SER A 1 274 ? -23.890 -0.117 30.493 1.00 68.50 274 SER A N 1
ATOM 2267 C CA . SER A 1 274 ? -22.551 -0.625 30.223 1.00 68.50 274 SER A CA 1
ATOM 2268 C C . SER A 1 274 ? -22.274 -0.506 28.723 1.00 68.50 274 SER A C 1
ATOM 2270 O O . SER A 1 274 ? -23.074 -0.921 27.877 1.00 68.50 274 SER A O 1
ATOM 2272 N N . THR A 1 275 ? -21.157 0.121 28.377 1.00 65.94 275 THR A N 1
ATOM 2273 C CA . THR A 1 275 ? -20.647 0.156 27.009 1.00 65.94 275 THR A CA 1
ATOM 2274 C C . THR A 1 275 ? -19.814 -1.098 26.784 1.00 65.94 275 THR A C 1
ATOM 2276 O O . THR A 1 275 ? -18.748 -1.266 27.363 1.00 65.94 275 THR A O 1
ATOM 2279 N N . ASN A 1 276 ? -20.310 -2.010 25.946 1.00 74.94 276 ASN A N 1
ATOM 2280 C CA . ASN A 1 276 ? -19.533 -3.174 25.527 1.00 74.94 276 ASN A CA 1
ATOM 2281 C C . ASN A 1 276 ? -18.577 -2.739 24.411 1.00 74.94 276 ASN A C 1
ATOM 2283 O O . ASN A 1 276 ? -19.031 -2.400 23.314 1.00 74.94 276 ASN A O 1
ATOM 2287 N N . PHE A 1 277 ? -17.275 -2.745 24.690 1.00 74.19 277 PHE A N 1
ATOM 2288 C CA . PHE A 1 277 ? -16.238 -2.558 23.682 1.00 74.19 277 PHE A CA 1
ATOM 2289 C C . PHE A 1 277 ? -15.872 -3.915 23.076 1.00 74.19 277 PHE A C 1
ATOM 2291 O O . PHE A 1 277 ? -15.667 -4.888 23.796 1.00 74.19 277 PHE A O 1
ATOM 2298 N N . VAL A 1 278 ? -15.843 -3.994 21.746 1.00 76.00 278 VAL A N 1
ATOM 2299 C CA . VAL A 1 278 ? -15.447 -5.204 21.020 1.00 76.00 278 VAL A CA 1
ATOM 2300 C C . VAL A 1 278 ? -14.396 -4.802 20.006 1.00 76.00 278 VAL A C 1
ATOM 2302 O O . VAL A 1 278 ? -14.695 -4.051 19.075 1.00 76.00 278 VAL A O 1
ATOM 2305 N N . LEU A 1 279 ? -13.191 -5.335 20.175 1.00 74.62 279 LEU A N 1
ATOM 2306 C CA . LEU A 1 279 ? -12.127 -5.222 19.194 1.00 74.62 279 LEU A CA 1
ATOM 2307 C C . LEU A 1 279 ? -12.187 -6.429 18.261 1.00 74.62 279 LEU A C 1
ATOM 2309 O O . LEU A 1 279 ? -12.189 -7.579 18.695 1.00 74.62 279 LEU A O 1
ATOM 2313 N N . LEU A 1 280 ? -12.293 -6.159 16.965 1.00 76.19 280 LEU A N 1
ATOM 2314 C CA . LEU A 1 280 ? -12.322 -7.187 15.939 1.00 76.19 280 LEU A CA 1
ATOM 2315 C C . LEU A 1 280 ? -11.013 -7.136 15.159 1.00 76.19 280 LEU A C 1
ATOM 2317 O O . LEU A 1 280 ? -10.841 -6.298 14.274 1.00 76.19 280 LEU A O 1
ATOM 2321 N N . GLU A 1 281 ? -10.122 -8.070 15.464 1.00 71.38 281 GLU A N 1
ATOM 2322 C CA . GLU A 1 281 ? -8.881 -8.253 14.723 1.00 71.38 281 GLU A CA 1
ATOM 2323 C C . GLU A 1 281 ? -9.161 -8.987 13.401 1.00 71.38 281 GLU A C 1
ATOM 2325 O O . GLU A 1 281 ? -9.740 -10.077 13.378 1.00 71.38 281 GLU A O 1
ATOM 2330 N N . ILE A 1 282 ? -8.743 -8.399 12.279 1.00 68.62 282 ILE A N 1
ATOM 2331 C CA . ILE A 1 282 ? -8.848 -9.023 10.958 1.00 68.62 282 ILE A CA 1
ATOM 2332 C C . ILE A 1 282 ? -7.468 -8.999 10.306 1.00 68.62 282 ILE A C 1
ATOM 2334 O O . ILE A 1 282 ? -7.056 -7.995 9.731 1.00 68.62 282 ILE A O 1
ATOM 2338 N N . GLY A 1 283 ? -6.760 -10.127 10.347 1.00 63.25 283 GLY A N 1
ATOM 2339 C CA . GLY A 1 283 ? -5.409 -10.236 9.801 1.00 63.25 283 GLY A CA 1
ATOM 2340 C C . GLY A 1 283 ? -5.118 -11.580 9.135 1.00 63.25 283 GLY A C 1
ATOM 2341 O O . GLY A 1 283 ? -5.848 -12.562 9.272 1.00 63.25 283 GLY A O 1
ATOM 2342 N N . CYS A 1 284 ? -4.044 -11.628 8.350 1.00 57.91 284 CYS A N 1
ATOM 2343 C CA . CYS A 1 284 ? -3.359 -12.868 7.980 1.00 57.91 284 CYS A CA 1
ATOM 2344 C C . CYS A 1 284 ? -1.874 -12.595 7.724 1.00 57.91 284 CYS A C 1
ATOM 2346 O O . CYS A 1 284 ? -1.540 -11.558 7.156 1.00 57.91 284 CYS A O 1
ATOM 2348 N N . GLY A 1 285 ? -1.009 -13.543 8.095 1.00 58.47 285 GLY A N 1
ATOM 2349 C CA . GLY A 1 285 ? 0.446 -13.466 7.905 1.00 58.47 285 GLY A CA 1
ATOM 2350 C C . GLY A 1 285 ? 1.233 -13.416 9.219 1.00 58.47 285 GLY A C 1
ATOM 2351 O O . GLY A 1 285 ? 0.655 -13.406 10.305 1.00 58.47 285 GLY A O 1
ATOM 2352 N N . LYS A 1 286 ? 2.568 -13.379 9.128 1.00 52.00 286 LYS A N 1
ATOM 2353 C CA . LYS A 1 286 ? 3.482 -13.388 10.293 1.00 52.00 286 LYS A CA 1
ATOM 2354 C C . LYS A 1 286 ? 3.416 -12.160 11.204 1.00 52.00 286 LYS A C 1
ATOM 2356 O O . LYS A 1 286 ? 3.926 -12.231 12.313 1.00 52.00 286 LYS A O 1
ATOM 2361 N N . ASN A 1 287 ? 2.790 -11.074 10.752 1.00 56.56 287 ASN A N 1
ATOM 2362 C CA . ASN A 1 287 ? 2.610 -9.856 11.545 1.00 56.56 287 ASN A CA 1
ATOM 2363 C C . ASN A 1 287 ? 1.271 -9.831 12.295 1.00 56.56 287 ASN A C 1
ATOM 2365 O O . ASN A 1 287 ? 1.014 -8.874 13.009 1.00 56.56 287 ASN A O 1
ATOM 2369 N N . VAL A 1 288 ? 0.426 -10.861 12.161 1.00 66.75 288 VAL A N 1
ATOM 2370 C CA . VAL A 1 288 ? -0.789 -11.007 12.985 1.00 66.75 288 VAL A CA 1
ATOM 2371 C C . VAL A 1 288 ? -0.454 -10.954 14.481 1.00 66.75 288 VAL A C 1
ATOM 2373 O O . VAL A 1 288 ? -1.094 -10.181 15.173 1.00 66.75 288 VAL A O 1
ATOM 2376 N N . PRO A 1 289 ? 0.598 -11.633 14.987 1.00 69.81 289 PRO A N 1
A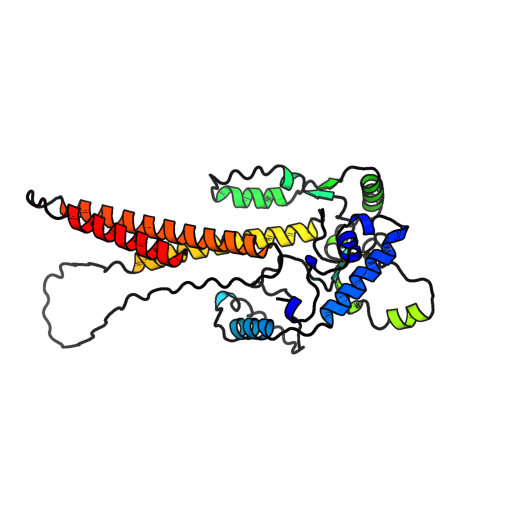TOM 2377 C CA . PRO A 1 289 ? 1.057 -11.424 16.358 1.00 69.81 289 PRO A CA 1
ATOM 2378 C C . PRO A 1 289 ? 1.409 -9.970 16.680 1.00 69.81 289 PRO A C 1
ATOM 2380 O O . PRO A 1 289 ? 1.109 -9.525 17.770 1.00 69.81 289 PRO A O 1
ATOM 2383 N N . ALA A 1 290 ? 2.002 -9.212 15.750 1.00 71.19 290 ALA A N 1
ATOM 2384 C CA . ALA A 1 290 ? 2.292 -7.799 15.993 1.00 71.19 290 ALA A CA 1
ATOM 2385 C C . ALA A 1 290 ? 0.997 -6.978 16.097 1.00 71.19 290 ALA A C 1
ATOM 2387 O O . ALA A 1 290 ? 0.814 -6.276 17.075 1.00 71.19 290 ALA A O 1
ATOM 2388 N N . VAL A 1 291 ? 0.061 -7.130 15.152 1.00 69.06 291 VAL A N 1
ATOM 2389 C CA . VAL A 1 291 ? -1.253 -6.453 15.201 1.00 69.06 291 VAL A CA 1
ATOM 2390 C C . VAL A 1 291 ? -2.032 -6.834 16.460 1.00 69.06 291 VAL A C 1
ATOM 2392 O O . VAL A 1 291 ? -2.690 -5.983 17.054 1.00 69.06 291 VAL A O 1
ATOM 2395 N N . ARG A 1 292 ? -1.944 -8.099 16.878 1.00 76.12 292 ARG A N 1
ATOM 2396 C CA . ARG A 1 292 ? -2.509 -8.578 18.134 1.00 76.12 292 ARG A CA 1
ATOM 2397 C C . ARG A 1 292 ? -1.852 -7.924 19.339 1.00 76.12 292 ARG A C 1
ATOM 2399 O O . ARG A 1 292 ? -2.579 -7.426 20.180 1.00 76.12 292 ARG A O 1
ATOM 2406 N N . ASN A 1 293 ? -0.525 -7.889 19.402 1.00 79.44 293 ASN A N 1
ATOM 2407 C CA . ASN A 1 293 ? 0.186 -7.243 20.500 1.00 79.44 293 ASN A CA 1
ATOM 2408 C C . ASN A 1 293 ? -0.208 -5.762 20.601 1.00 79.44 293 ASN A C 1
ATOM 2410 O O . ASN A 1 293 ? -0.551 -5.313 21.682 1.00 79.44 293 ASN A O 1
ATOM 2414 N N . GLU A 1 294 ? -0.264 -5.032 19.482 1.00 80.62 294 GLU A N 1
ATOM 2415 C CA . GLU A 1 294 ? -0.744 -3.637 19.467 1.00 80.62 294 GLU A CA 1
ATOM 2416 C C . GLU A 1 294 ? -2.206 -3.529 19.939 1.00 80.62 294 GLU A C 1
ATOM 2418 O O . GLU A 1 294 ? -2.567 -2.654 20.716 1.00 80.62 294 GLU A O 1
ATOM 2423 N N . SER A 1 295 ? -3.063 -4.456 19.506 1.00 78.88 295 SER A N 1
ATOM 2424 C CA . SER A 1 295 ? -4.466 -4.532 19.937 1.00 78.88 295 SER A CA 1
ATOM 2425 C C . SER A 1 295 ? -4.609 -4.803 21.442 1.00 78.88 295 SER A C 1
ATOM 2427 O O . SER A 1 295 ? -5.519 -4.279 22.084 1.00 78.88 295 SER A O 1
ATOM 2429 N N . GLU A 1 296 ? -3.734 -5.640 21.998 1.00 82.19 296 GLU A N 1
ATOM 2430 C CA . GLU A 1 296 ? -3.668 -5.976 23.421 1.00 82.19 296 GLU A CA 1
ATOM 2431 C C . GLU A 1 296 ? -3.110 -4.812 24.249 1.00 82.19 296 GLU A C 1
ATOM 2433 O O . GLU A 1 296 ? -3.669 -4.523 25.306 1.00 82.19 296 GLU A O 1
ATOM 2438 N N . GLU A 1 297 ? -2.091 -4.096 23.760 1.00 83.75 297 GLU A N 1
ATOM 2439 C CA . GLU A 1 297 ? -1.590 -2.874 24.406 1.00 83.75 297 GLU A CA 1
ATOM 2440 C C . GLU A 1 297 ? -2.675 -1.787 24.438 1.00 83.75 297 GLU A C 1
ATOM 2442 O O . GLU A 1 297 ? -2.910 -1.226 25.500 1.00 83.75 297 GLU A O 1
ATOM 2447 N N . ILE A 1 298 ? -3.463 -1.590 23.371 1.00 80.69 298 ILE A N 1
ATOM 2448 C CA . ILE A 1 298 ? -4.616 -0.661 23.402 1.00 80.69 298 ILE A CA 1
ATOM 2449 C C . ILE A 1 298 ? -5.627 -1.049 24.480 1.00 80.69 298 ILE A C 1
ATOM 2451 O O . ILE A 1 298 ? -6.141 -0.199 25.212 1.00 80.69 298 ILE A O 1
ATOM 2455 N N . LEU A 1 299 ? -5.968 -2.338 24.568 1.00 82.94 299 LEU A N 1
ATOM 2456 C CA . LEU A 1 299 ? -6.905 -2.821 25.581 1.00 82.94 299 LEU A CA 1
ATOM 2457 C C . LEU A 1 299 ? -6.360 -2.580 26.988 1.00 82.94 299 LEU A C 1
ATOM 2459 O O . LEU A 1 299 ? -7.108 -2.143 27.863 1.00 82.94 299 LEU A O 1
ATOM 2463 N N . LYS A 1 300 ? -5.072 -2.840 27.195 1.00 85.50 300 LYS A N 1
ATOM 2464 C CA . LYS A 1 300 ? -4.379 -2.610 28.457 1.00 85.50 300 LYS A CA 1
ATOM 2465 C C . LYS A 1 300 ? -4.321 -1.123 28.812 1.00 85.50 300 LYS A C 1
ATOM 2467 O O . LYS A 1 300 ? -4.728 -0.776 29.915 1.00 85.50 300 LYS A O 1
ATOM 2472 N N . ASP A 1 301 ? -3.967 -0.249 27.877 1.00 82.19 301 ASP A N 1
ATOM 2473 C CA . ASP A 1 301 ? -3.950 1.205 28.072 1.00 82.19 301 ASP A CA 1
ATOM 2474 C C . ASP A 1 301 ? -5.337 1.738 28.440 1.00 82.19 301 ASP A C 1
ATOM 2476 O O . ASP A 1 301 ? -5.493 2.545 29.364 1.00 82.19 301 ASP A O 1
ATOM 2480 N N . CYS A 1 302 ? -6.381 1.224 27.784 1.00 80.00 302 CYS A N 1
ATOM 2481 C CA . CYS A 1 302 ? -7.760 1.520 28.150 1.00 80.00 302 CYS A CA 1
ATOM 2482 C C . CYS A 1 302 ? -8.065 1.066 29.586 1.00 80.00 302 CYS A C 1
ATOM 2484 O O . CYS A 1 302 ? -8.623 1.834 30.371 1.00 80.00 302 CYS A O 1
ATOM 2486 N N . LEU A 1 303 ? -7.709 -0.167 29.953 1.00 84.50 303 LEU A N 1
ATOM 2487 C CA . LEU A 1 303 ? -7.940 -0.721 31.291 1.00 84.50 303 LEU A CA 1
ATOM 2488 C C . LEU A 1 303 ? -7.193 0.059 32.383 1.00 84.50 303 LEU A C 1
ATOM 2490 O O . LEU A 1 303 ? -7.786 0.367 33.423 1.00 84.50 303 LEU A O 1
ATOM 2494 N N . ASP A 1 304 ? -5.944 0.441 32.135 1.00 85.19 304 ASP A N 1
ATOM 2495 C CA . ASP A 1 304 ? -5.115 1.223 33.052 1.00 85.19 304 ASP A CA 1
ATOM 2496 C C . ASP A 1 304 ? -5.712 2.619 33.261 1.00 85.19 304 ASP A C 1
ATOM 2498 O O . ASP A 1 304 ? -5.940 3.039 34.402 1.00 85.19 304 ASP A O 1
ATOM 2502 N N . LYS A 1 305 ? -6.093 3.307 32.177 1.00 81.88 305 LYS A N 1
ATOM 2503 C CA . LYS A 1 305 ? -6.780 4.610 32.238 1.00 81.88 305 LYS A CA 1
ATOM 2504 C C . LYS A 1 305 ? -8.103 4.522 33.001 1.00 81.88 305 LYS A C 1
ATOM 2506 O O . LYS A 1 305 ? -8.412 5.399 33.816 1.00 81.88 305 LYS A O 1
ATOM 2511 N N . LEU A 1 306 ? -8.878 3.453 32.804 1.00 81.81 306 LEU A N 1
ATOM 2512 C CA . LEU A 1 306 ? -10.118 3.229 33.553 1.00 81.81 306 LEU A CA 1
ATOM 2513 C C . LEU A 1 306 ? -9.866 2.971 35.041 1.00 81.81 306 LEU A C 1
ATOM 2515 O O . LEU A 1 306 ? -10.619 3.463 35.889 1.00 81.81 306 LEU A O 1
ATOM 2519 N N . THR A 1 307 ? -8.819 2.221 35.369 1.00 85.75 307 THR A N 1
ATOM 2520 C CA . THR A 1 307 ? -8.430 1.929 36.753 1.00 85.75 307 THR A CA 1
ATOM 2521 C C . THR A 1 307 ? -7.982 3.203 37.463 1.00 85.75 307 THR A C 1
ATOM 2523 O O . THR A 1 307 ? -8.502 3.520 38.537 1.00 85.75 307 THR A O 1
ATOM 2526 N N . LEU A 1 308 ? -7.135 4.013 36.822 1.00 85.69 308 LEU A N 1
ATOM 2527 C CA . LEU A 1 308 ? -6.716 5.324 37.326 1.00 85.69 308 LEU A CA 1
ATOM 2528 C C . LEU A 1 308 ? -7.911 6.259 37.562 1.00 85.69 308 LEU A C 1
ATOM 2530 O O . LEU A 1 308 ? -8.013 6.872 38.629 1.00 85.69 308 LEU A O 1
ATOM 2534 N N . ALA A 1 309 ? -8.866 6.323 36.628 1.00 81.81 309 ALA A N 1
ATOM 2535 C CA . ALA A 1 309 ? -10.075 7.138 36.777 1.00 81.81 309 ALA A CA 1
ATOM 2536 C C . ALA A 1 309 ? -10.940 6.709 37.983 1.00 81.81 309 ALA A C 1
ATOM 2538 O O . ALA A 1 309 ? -11.496 7.553 38.702 1.00 81.81 309 ALA A O 1
ATOM 2539 N N . ARG A 1 310 ? -11.022 5.399 38.256 1.00 82.81 310 ARG A N 1
ATOM 2540 C CA . ARG A 1 310 ? -11.711 4.859 39.442 1.00 82.81 310 ARG A CA 1
ATOM 2541 C C . ARG A 1 310 ? -10.980 5.221 40.733 1.00 82.81 310 ARG A C 1
ATOM 2543 O O . ARG A 1 310 ? -11.619 5.698 41.670 1.00 82.81 310 ARG A O 1
ATOM 2550 N N . MET A 1 311 ? -9.657 5.063 40.777 1.00 84.81 311 MET A N 1
ATOM 2551 C CA . MET A 1 311 ? -8.845 5.409 41.954 1.00 84.81 311 MET A CA 1
ATOM 2552 C C . MET A 1 311 ? -8.927 6.906 42.291 1.00 84.81 311 MET A C 1
ATOM 2554 O O . MET A 1 311 ? -9.093 7.278 43.459 1.00 84.81 311 MET A O 1
ATOM 2558 N N . ALA A 1 312 ? -8.889 7.771 41.273 1.00 83.25 312 ALA A N 1
ATOM 2559 C CA . ALA A 1 312 ? -9.064 9.212 41.440 1.00 83.25 312 ALA A CA 1
ATOM 2560 C C . ALA A 1 312 ? -10.448 9.551 42.025 1.00 83.25 312 ALA A C 1
ATOM 2562 O O . ALA A 1 312 ? -10.562 10.372 42.938 1.00 83.25 312 ALA A O 1
ATOM 2563 N N . SER A 1 313 ? -11.500 8.863 41.569 1.00 81.12 313 SER A N 1
ATOM 2564 C CA . SER A 1 313 ? -12.866 9.064 42.066 1.00 81.12 313 SER A CA 1
ATOM 2565 C C . SER A 1 313 ? -13.047 8.668 43.536 1.00 81.12 313 SER A C 1
ATOM 2567 O O . SER A 1 313 ? -13.759 9.370 44.261 1.00 81.12 313 SER A O 1
ATOM 2569 N N . THR A 1 314 ? -12.398 7.592 43.992 1.00 82.69 314 THR A N 1
ATOM 2570 C CA . THR A 1 314 ? -12.455 7.128 45.392 1.00 82.69 314 THR A CA 1
ATOM 2571 C C . THR A 1 314 ? -11.752 8.096 46.347 1.00 82.69 314 THR A C 1
ATOM 2573 O O .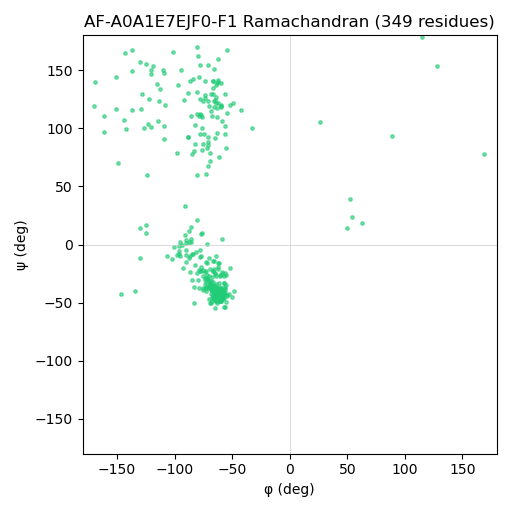 THR A 1 314 ? -12.256 8.368 47.436 1.00 82.69 314 THR A O 1
ATOM 2576 N N . THR A 1 315 ? -10.623 8.678 45.931 1.00 81.69 315 THR A N 1
ATOM 2577 C CA . THR A 1 315 ? -9.867 9.641 46.754 1.00 81.69 315 THR A CA 1
ATOM 2578 C C . THR A 1 315 ? -10.681 10.903 47.058 1.00 81.69 315 THR A C 1
ATOM 2580 O O . THR A 1 315 ? -10.666 11.394 48.186 1.00 81.69 315 THR A O 1
ATOM 2583 N N . VAL A 1 316 ? -11.453 11.404 46.085 1.00 75.75 316 VAL A N 1
ATOM 2584 C CA . VAL A 1 316 ? -12.304 12.594 46.275 1.00 75.75 316 VAL A CA 1
ATOM 2585 C C . VAL A 1 316 ? -13.449 12.329 47.258 1.00 75.75 316 VAL A C 1
ATOM 2587 O O . VAL A 1 316 ? -13.780 13.209 48.049 1.00 75.75 316 VAL A O 1
ATOM 2590 N N . ALA A 1 317 ? -14.037 11.128 47.251 1.00 72.12 317 ALA A N 1
ATOM 2591 C CA . ALA A 1 317 ? -15.126 10.786 48.169 1.00 72.12 317 ALA A CA 1
ATOM 2592 C C . ALA A 1 317 ? -14.671 10.814 49.641 1.00 72.12 317 ALA A C 1
ATOM 2594 O O . ALA A 1 317 ? -15.354 11.392 50.479 1.00 72.12 317 ALA A O 1
ATOM 2595 N N . ASN A 1 318 ? -13.479 10.288 49.938 1.00 73.00 318 ASN A N 1
ATOM 2596 C CA . ASN A 1 318 ? -12.961 10.223 51.309 1.00 73.00 318 ASN A CA 1
ATOM 2597 C C . ASN A 1 318 ? -12.580 11.595 51.895 1.00 73.00 318 ASN A C 1
ATOM 2599 O O . ASN A 1 318 ? -12.621 11.775 53.110 1.00 73.00 318 ASN A O 1
ATOM 2603 N N . ASN A 1 319 ? -12.216 12.570 51.056 1.00 73.94 319 ASN A N 1
ATOM 2604 C CA . ASN A 1 319 ? -11.856 13.907 51.536 1.00 73.94 319 ASN A CA 1
ATOM 2605 C C . ASN A 1 319 ? -13.078 14.735 51.961 1.00 73.94 319 ASN A C 1
ATOM 2607 O O . ASN A 1 319 ? -12.946 15.578 52.843 1.00 73.94 319 ASN A O 1
ATOM 2611 N N . ASN A 1 320 ? -14.260 14.476 51.394 1.00 68.69 320 ASN A N 1
ATOM 2612 C CA . ASN A 1 320 ? -15.476 15.218 51.740 1.00 68.69 320 ASN A CA 1
ATOM 2613 C C . ASN A 1 320 ? -16.114 14.764 53.066 1.00 68.69 320 ASN A C 1
ATOM 2615 O O . ASN A 1 320 ? -16.828 15.547 53.686 1.00 68.69 320 ASN A O 1
ATOM 2619 N N . ASP A 1 321 ? -15.835 13.542 53.530 1.00 63.03 321 ASP A N 1
ATOM 2620 C CA . ASP A 1 321 ? -16.406 13.011 54.778 1.00 63.03 321 ASP A CA 1
ATOM 2621 C C . ASP A 1 321 ? -15.584 13.363 56.034 1.00 63.03 321 ASP A C 1
ATOM 2623 O O . ASP A 1 321 ? -16.068 13.212 57.155 1.00 63.03 321 ASP A O 1
ATOM 2627 N N . ASN A 1 322 ? -14.356 13.874 55.884 1.00 59.38 322 ASN A N 1
ATOM 2628 C CA . ASN A 1 322 ? -13.464 14.144 57.020 1.00 59.38 322 ASN A CA 1
ATOM 2629 C C . ASN A 1 322 ? -13.724 15.471 57.756 1.00 59.38 322 ASN A C 1
ATOM 2631 O O . ASN A 1 322 ? -13.138 15.683 58.818 1.00 59.38 322 ASN A O 1
ATOM 2635 N N . ASP A 1 323 ? -14.614 16.339 57.265 1.00 57.88 323 ASP A N 1
ATOM 2636 C CA . ASP A 1 323 ? -14.908 17.612 57.941 1.00 57.88 323 ASP A CA 1
ATOM 2637 C C . ASP A 1 323 ? -15.971 17.504 59.050 1.00 57.88 323 ASP A C 1
ATOM 2639 O O . ASP A 1 323 ? -16.134 18.446 59.829 1.00 57.88 323 ASP A O 1
ATOM 2643 N N . HIS A 1 324 ? -16.656 16.364 59.212 1.00 60.44 324 HIS A N 1
ATOM 2644 C CA . HIS A 1 324 ? -17.599 16.134 60.316 1.00 60.44 324 HIS A CA 1
ATOM 2645 C C . HIS A 1 324 ? -17.448 14.725 60.922 1.00 60.44 324 HIS A C 1
ATOM 2647 O O . HIS A 1 324 ? -17.805 13.732 60.306 1.00 60.44 324 HIS A O 1
ATOM 2653 N N . ASN A 1 325 ? -17.045 14.675 62.198 1.00 54.25 325 ASN A N 1
ATOM 2654 C CA . ASN A 1 325 ? -16.950 13.518 63.109 1.00 54.25 325 ASN A CA 1
ATOM 2655 C C . ASN A 1 325 ? -15.646 12.702 63.141 1.00 54.25 325 ASN A C 1
ATOM 2657 O O . ASN A 1 325 ? -15.466 11.655 62.528 1.00 54.25 325 ASN A O 1
ATOM 2661 N N . ASN A 1 326 ? -14.815 13.118 64.092 1.00 54.50 326 ASN A N 1
ATOM 2662 C CA . ASN A 1 326 ? -13.762 12.351 64.733 1.00 54.50 326 ASN A CA 1
ATOM 2663 C C . ASN A 1 326 ? -14.375 11.178 65.540 1.00 54.50 326 ASN A C 1
ATOM 2665 O O . ASN A 1 326 ? -14.803 11.408 66.668 1.00 54.50 326 ASN A O 1
ATOM 2669 N N . ASN A 1 327 ? -14.521 9.979 64.943 1.00 56.19 327 ASN A N 1
ATOM 2670 C CA . ASN A 1 327 ? -14.574 8.648 65.600 1.00 56.19 327 ASN A CA 1
ATOM 2671 C C . ASN A 1 327 ? -15.036 7.534 64.622 1.00 56.19 327 ASN A C 1
ATOM 2673 O O . ASN A 1 327 ? -16.181 7.091 64.712 1.00 56.19 327 ASN A O 1
ATOM 2677 N N . ASN A 1 328 ? -14.188 7.011 63.717 1.00 53.97 328 ASN A N 1
ATOM 2678 C CA . ASN A 1 328 ? -14.425 5.652 63.186 1.00 53.97 328 ASN A CA 1
ATOM 2679 C C . ASN A 1 328 ? -13.196 4.992 62.525 1.00 53.97 328 ASN A C 1
ATOM 2681 O O . ASN A 1 328 ? -12.787 5.361 61.431 1.00 53.97 328 ASN A O 1
ATOM 2685 N N . SER A 1 329 ? -12.643 3.958 63.169 1.00 57.81 329 SER A N 1
ATOM 2686 C CA . SER A 1 329 ? -11.433 3.229 62.732 1.00 57.81 329 SER A CA 1
ATOM 2687 C C . SER A 1 329 ? -11.717 2.028 61.801 1.00 57.81 329 SER A C 1
ATOM 2689 O O . SER A 1 329 ? -10.803 1.292 61.439 1.00 57.81 329 SER A O 1
ATOM 2691 N N . ASN A 1 330 ? -12.975 1.791 61.403 1.00 59.38 330 ASN A N 1
ATOM 2692 C CA . ASN A 1 330 ? -13.377 0.549 60.718 1.00 59.38 330 ASN A CA 1
ATOM 2693 C C . ASN A 1 330 ? -13.478 0.621 59.179 1.00 59.38 330 ASN A C 1
ATOM 2695 O O . ASN A 1 330 ? -13.590 -0.428 58.550 1.00 59.38 330 ASN A O 1
ATOM 2699 N N . ASN A 1 331 ? -13.391 1.796 58.545 1.00 54.06 331 ASN A N 1
ATOM 2700 C CA . ASN A 1 331 ? -13.650 1.915 57.098 1.00 54.06 331 ASN A CA 1
ATOM 2701 C C . ASN A 1 331 ? -12.464 1.538 56.186 1.00 54.06 331 ASN A C 1
ATOM 2703 O O . ASN A 1 331 ? -12.677 1.215 55.021 1.00 54.06 331 ASN A O 1
ATOM 2707 N N . ASN A 1 332 ? -11.226 1.487 56.692 1.00 54.09 332 ASN A N 1
ATOM 2708 C CA . ASN A 1 332 ? -10.053 1.192 55.852 1.00 54.09 332 ASN A CA 1
ATOM 2709 C C . ASN A 1 332 ? -9.946 -0.272 55.384 1.00 54.09 332 ASN A C 1
ATOM 2711 O O . ASN A 1 332 ? -9.190 -0.553 54.458 1.00 54.09 332 ASN A O 1
ATOM 2715 N N . LYS A 1 333 ? -10.677 -1.217 55.992 1.00 59.88 333 LYS A N 1
ATOM 2716 C CA . LYS A 1 333 ? -10.524 -2.647 55.670 1.00 59.88 333 LYS A CA 1
ATOM 2717 C C . LYS A 1 333 ? -11.260 -3.070 54.388 1.00 59.88 333 LYS A C 1
ATOM 2719 O O . LYS A 1 333 ? -10.757 -3.922 53.669 1.00 59.88 333 LYS A O 1
ATOM 2724 N N . ASN A 1 334 ? -12.381 -2.425 54.058 1.00 56.28 334 ASN A N 1
ATOM 2725 C CA . ASN A 1 334 ? -13.234 -2.830 52.929 1.00 56.28 334 ASN A CA 1
ATOM 2726 C C . ASN A 1 334 ? -12.713 -2.350 51.560 1.00 56.28 334 ASN A C 1
ATOM 2728 O O . ASN A 1 334 ? -12.994 -2.963 50.531 1.00 56.28 334 ASN A O 1
ATOM 2732 N N . ASN A 1 335 ? -11.920 -1.275 51.530 1.00 53.50 335 ASN A N 1
ATOM 2733 C CA . ASN A 1 335 ? -11.404 -0.722 50.274 1.00 53.50 335 ASN A CA 1
ATOM 2734 C C . ASN A 1 335 ? -10.294 -1.594 49.660 1.00 53.50 335 ASN A C 1
ATOM 2736 O O . ASN A 1 335 ? -10.197 -1.686 48.439 1.00 53.50 335 ASN A O 1
ATOM 2740 N N . ASN A 1 336 ? -9.507 -2.28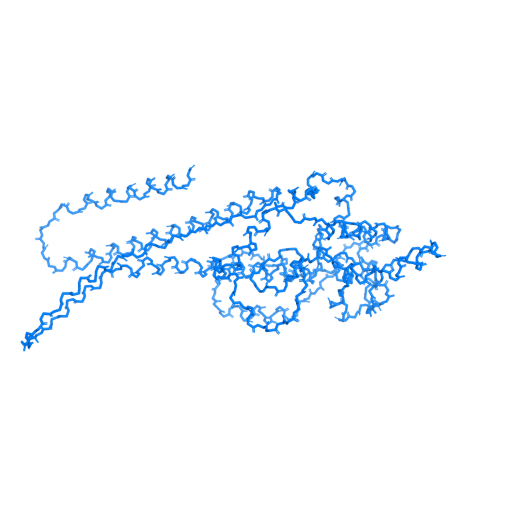9 50.490 1.00 57.84 336 ASN A N 1
ATOM 2741 C CA . ASN A 1 336 ? -8.460 -3.197 50.009 1.00 57.84 336 ASN A CA 1
ATOM 2742 C C . ASN A 1 336 ? -9.028 -4.482 49.382 1.00 57.84 336 ASN A C 1
ATOM 2744 O O . ASN A 1 336 ? -8.459 -4.975 48.414 1.00 57.84 336 ASN A O 1
ATOM 2748 N N . GLU A 1 337 ? -10.160 -4.995 49.876 1.00 69.00 337 GLU A N 1
ATOM 2749 C CA . GLU A 1 337 ? -10.818 -6.175 49.284 1.00 69.00 337 GLU A CA 1
ATOM 2750 C C . GLU A 1 337 ? -11.421 -5.864 47.904 1.00 69.00 337 GLU A C 1
ATOM 2752 O O . GLU A 1 337 ? -11.404 -6.704 47.010 1.00 69.00 337 GLU A O 1
ATOM 2757 N N . THR A 1 338 ? -11.895 -4.631 47.694 1.00 62.66 338 THR A N 1
ATOM 2758 C CA . THR A 1 338 ? -12.477 -4.218 46.405 1.00 62.66 338 THR A CA 1
ATOM 2759 C C . THR A 1 338 ? -11.413 -4.081 45.309 1.00 62.66 338 THR A C 1
ATOM 2761 O O . THR A 1 338 ? -11.668 -4.456 44.169 1.00 62.66 338 THR A O 1
ATOM 2764 N N . LEU A 1 339 ? -10.213 -3.587 45.640 1.00 60.62 339 LEU A N 1
ATOM 2765 C CA . LEU A 1 339 ? -9.098 -3.505 44.686 1.00 60.62 339 LEU A CA 1
ATOM 2766 C C . LEU A 1 339 ? -8.575 -4.895 44.289 1.00 60.62 339 LEU A C 1
ATOM 2768 O O . LEU A 1 339 ? -8.330 -5.127 43.111 1.00 60.62 339 LEU A O 1
ATOM 2772 N N . GLN A 1 340 ? -8.496 -5.838 45.237 1.00 71.00 340 GLN A N 1
ATOM 2773 C CA . GLN A 1 340 ? -8.091 -7.218 44.936 1.00 71.00 340 GLN A CA 1
ATOM 2774 C C . GLN A 1 340 ? -9.045 -7.925 43.964 1.00 71.00 340 GLN A C 1
ATOM 2776 O O . GLN A 1 340 ? -8.585 -8.642 43.080 1.00 71.00 340 GLN A O 1
ATOM 2781 N N . LEU A 1 341 ? -10.356 -7.699 44.086 1.00 70.38 341 LEU A N 1
ATOM 2782 C CA . LEU A 1 341 ? -11.343 -8.296 43.178 1.00 70.38 341 LEU A CA 1
ATOM 2783 C C . LEU A 1 341 ? -11.253 -7.735 41.751 1.00 70.38 341 LEU A C 1
ATOM 2785 O O . LEU A 1 341 ? -11.464 -8.475 40.794 1.00 70.38 341 LEU A O 1
ATOM 2789 N N . ILE A 1 342 ? -10.916 -6.449 41.601 1.00 61.44 342 ILE A N 1
ATOM 2790 C CA . ILE A 1 342 ? -10.725 -5.824 40.283 1.00 61.44 342 ILE A CA 1
ATOM 2791 C C . ILE A 1 342 ? -9.478 -6.398 39.598 1.00 61.44 342 ILE A C 1
ATOM 2793 O O . ILE A 1 342 ? -9.542 -6.738 38.418 1.00 61.44 342 ILE A O 1
ATOM 2797 N N . ASP A 1 343 ? -8.376 -6.570 40.333 1.00 63.41 343 ASP A N 1
ATOM 2798 C CA . ASP A 1 343 ? -7.150 -7.169 39.793 1.00 63.41 343 ASP A CA 1
ATOM 2799 C C . ASP A 1 343 ? -7.353 -8.642 39.390 1.00 63.41 343 ASP A C 1
ATOM 2801 O O . ASP A 1 343 ? -6.817 -9.088 38.374 1.00 63.41 343 ASP A O 1
ATOM 2805 N N . GLU A 1 344 ? -8.144 -9.417 40.140 1.00 72.88 344 GLU A N 1
ATOM 2806 C CA . GLU A 1 344 ? -8.483 -10.800 39.768 1.00 72.88 344 GLU A CA 1
ATOM 2807 C C . GLU A 1 344 ? -9.356 -10.873 38.504 1.00 72.88 344 GLU A C 1
ATOM 2809 O O . GLU A 1 344 ? -9.116 -11.720 37.641 1.00 72.88 344 GLU A O 1
ATOM 2814 N N . GLU A 1 345 ? -10.330 -9.972 38.352 1.00 63.34 345 GLU A N 1
ATOM 2815 C CA . GLU A 1 345 ? -11.196 -9.919 37.167 1.00 63.34 345 GLU A CA 1
ATOM 2816 C C . GLU A 1 345 ? -10.424 -9.466 35.913 1.00 63.34 345 GLU A C 1
ATOM 2818 O O . GLU A 1 345 ? -10.631 -10.010 34.827 1.00 63.34 345 GLU A O 1
ATOM 2823 N N . LEU A 1 346 ? -9.466 -8.543 36.062 1.00 57.69 346 LEU A N 1
ATOM 2824 C CA . LEU A 1 346 ? -8.564 -8.127 34.982 1.00 57.69 346 LEU A CA 1
ATOM 2825 C C . LEU A 1 346 ? -7.621 -9.255 34.551 1.00 57.69 346 LEU A C 1
ATOM 2827 O O . LEU A 1 346 ? -7.464 -9.505 33.355 1.00 57.69 346 LEU A O 1
ATOM 2831 N N . ASN A 1 347 ? -7.050 -9.989 35.507 1.00 62.69 347 ASN A N 1
ATOM 2832 C CA . ASN A 1 347 ? -6.203 -11.146 35.210 1.00 62.69 347 ASN A CA 1
ATOM 2833 C C . ASN A 1 347 ? -6.974 -12.292 34.533 1.00 62.69 347 ASN A C 1
ATOM 2835 O O . ASN A 1 347 ? -6.372 -13.082 33.810 1.00 62.69 347 ASN A O 1
ATOM 2839 N N . LEU A 1 348 ? -8.291 -12.388 34.737 1.00 67.31 348 LEU A N 1
ATOM 2840 C CA . LEU A 1 348 ? -9.157 -13.345 34.039 1.00 67.31 348 LEU A CA 1
ATOM 2841 C C . LEU A 1 348 ? -9.514 -12.923 32.608 1.00 67.31 348 LEU A C 1
ATOM 2843 O O . LEU A 1 348 ? -9.888 -13.778 31.813 1.00 67.31 348 LEU A O 1
ATOM 2847 N N . LEU A 1 349 ? -9.440 -11.631 32.282 1.00 48.75 349 LEU A N 1
ATOM 2848 C CA . LEU A 1 349 ? -9.709 -11.122 30.932 1.00 48.75 349 LEU A CA 1
ATOM 2849 C C . LEU A 1 349 ? -8.468 -11.145 30.028 1.00 48.75 349 LEU A C 1
ATOM 2851 O O . LEU A 1 349 ? -8.614 -11.164 28.808 1.00 48.75 349 LEU A O 1
ATOM 2855 N N . LEU A 1 350 ? -7.272 -11.132 30.622 1.00 50.16 350 LEU A N 1
ATOM 2856 C CA . LEU A 1 350 ? -5.984 -11.103 29.919 1.00 50.16 350 LEU A CA 1
ATOM 2857 C C . LEU A 1 350 ? -5.344 -12.493 29.712 1.00 50.16 350 LEU A C 1
ATOM 2859 O O . LEU A 1 350 ? -4.368 -12.594 28.972 1.00 50.16 350 LEU A O 1
ATOM 2863 N N . ASN A 1 351 ? -5.876 -13.548 30.342 1.00 43.88 351 ASN A N 1
ATOM 2864 C CA . ASN A 1 351 ? -5.445 -14.949 30.186 1.00 43.88 351 ASN A CA 1
ATOM 2865 C C . ASN A 1 351 ? -6.531 -15.785 29.506 1.00 43.88 351 ASN A C 1
ATOM 2867 O O . ASN A 1 351 ? -6.167 -16.734 28.771 1.00 43.88 351 ASN A O 1
#

Sequence (351 aa):
MSADSALQTYETMSEKYKEYCNPMKLIGVDEQKEFQDFWYDFAVNYTNTKPHQGYDILNNWCHRKKLKRLNSNRNSKSNTTTTTTTTCDGQDIVEASTSKKCFRCSCRIGYYNASATDYDYNYDDYDEEDQEQQQQQQQQLKLKPRMGKIWNRWNERVNEVMTDRCHNNVIDVHDLGEEEKQQQQQQQQQLIWQCQECNTLPMRPNVLLFHDTDINILNSIQKQSIRYQQWEAIIEEELISSNNSNKPNNNNENQSNQNNSSNNHNNNNSSSKSTNFVLLEIGCGKNVPAVRNESEEILKDCLDKLTLARMASTTVANNNDNDHNNNNSNNNKNNNETLQLIDEELNLLLN

InterPro domains:
  IPR029035 DHS-like NAD/FAD-binding domain superfamily [SSF52467] (1-213)

Organism: NCBI:txid635003

Solvent-accessible surface area (backbone atoms only — not comparable to full-atom values): 21647 Å² total; per-residue (Å²): 87,62,54,76,39,72,39,76,48,84,88,73,44,56,69,67,55,62,57,66,35,27,64,67,43,58,68,38,79,89,36,31,50,63,45,46,51,54,53,47,54,48,25,52,52,57,68,72,44,60,80,36,72,68,57,54,51,54,51,50,35,31,74,68,49,72,35,54,76,57,52,71,74,72,82,68,88,72,93,70,97,62,95,64,77,79,75,77,82,48,92,63,57,79,62,76,55,55,56,65,50,28,32,23,45,47,68,46,54,40,27,32,61,53,67,73,75,68,63,71,85,76,83,86,77,83,63,79,73,53,58,60,52,49,58,57,56,60,75,62,70,62,64,38,74,44,82,51,78,69,34,44,56,49,42,54,58,27,74,77,44,66,50,87,64,34,80,73,46,64,46,47,57,68,80,62,55,66,71,52,60,65,53,48,74,76,39,92,69,82,78,69,60,51,24,84,74,44,70,67,49,49,45,37,67,33,48,82,40,54,94,59,33,30,54,80,56,49,50,50,33,49,52,40,52,52,50,48,53,53,52,50,56,51,52,48,52,51,57,50,52,60,62,61,70,63,58,80,82,81,75,79,70,85,74,77,83,78,92,79,91,77,94,74,94,74,86,76,79,79,70,75,78,80,80,85,85,81,88,82,88,85,66,68,65,92,57,38,64,54,58,47,50,54,53,50,48,52,53,47,53,44,50,53,55,46,50,51,53,50,55,56,54,53,57,56,58,60,64,71,56,68,84,65,78,98,81,79,91,73,69,75,66,62,59,57,58,54,52,53,54,51,55,53,54,50,57,63,74,78,107